Protein AF-A0A357B4N9-F1 (afdb_monomer)

Sequence (218 aa):
MVARIACVQRGEKWKKPEPKELLDNRSLVKWETSDPENPQGREILHIARELVRAANGGEPPTVLDPFAGGGAIPLEAGRIGCRAIANDYNPVAYLILRATCEFPQKYGRPGKVTLTPALSHREREYSRPLVKDQQEERDVSNVLVHDVEKWANWILERAREKIGHLYPPGKDSRPVIGYLWARTAPCSNPSCRAEIPLLRSLLVCNKKDKEGGSCHGY

Solvent-accessible surface area (backbone atoms only — not comparable to full-atom values): 13541 Å² total; per-residue (Å²): 140,84,86,70,73,86,70,81,56,94,85,64,82,90,70,87,77,56,79,90,64,48,82,60,68,73,61,70,74,37,72,61,33,72,35,89,87,32,68,66,18,50,49,55,43,49,53,47,27,53,53,46,11,64,76,49,84,68,42,57,54,76,46,79,34,75,73,36,42,65,22,62,65,48,44,52,35,42,66,41,56,27,49,53,47,72,40,40,86,51,69,67,33,35,52,40,22,40,56,62,59,45,42,51,79,75,39,55,40,61,41,77,43,73,52,69,76,87,66,51,74,78,48,64,82,69,55,67,86,75,71,82,87,72,62,51,72,43,83,39,80,32,42,44,60,53,51,51,51,55,51,50,49,55,50,48,55,52,47,42,75,76,51,33,85,82,58,61,55,40,100,83,70,42,81,66,91,76,84,88,90,63,60,67,43,68,39,89,49,88,87,68,60,45,77,40,66,69,58,100,61,78,65,77,42,89,49,97,91,45,91,45,62,76,77,75,85,131

Radius of gyration: 27.14 Å; Cα contacts (8 Å, |Δi|>4): 223; chains: 1; bounding box: 62×66×63 Å

pLDDT: mean 79.44, std 18.84, range [27.11, 97.62]

Nearest PDB structures (foldseek):
  2nxj-assembly1_A  TM=6.010E-01  e=3.174E-01  Thermus thermophilus HB8
  2avn-assembly1_A  TM=5.931E-01  e=5.622E-01  Thermotoga maritima MSB8
  3cjt-assembly8_O  TM=6.232E-01  e=1.284E+00  unclassified

Mean predicted aligned error: 13.29 Å

Structure (mmCIF, N/CA/C/O backbone):
data_AF-A0A357B4N9-F1
#
_entry.id   AF-A0A357B4N9-F1
#
loop_
_atom_site.group_PDB
_atom_site.id
_atom_site.type_symbol
_atom_site.label_atom_id
_atom_site.label_alt_id
_atom_site.label_comp_id
_atom_site.label_asym_id
_atom_site.label_entity_id
_atom_site.label_seq_id
_atom_site.pdbx_PDB_ins_code
_atom_site.Cartn_x
_atom_site.Cartn_y
_atom_site.Cartn_z
_atom_site.occupancy
_atom_site.B_iso_or_equiv
_atom_site.auth_seq_id
_atom_site.auth_comp_id
_atom_site.auth_asym_id
_atom_site.auth_atom_id
_atom_site.pdbx_PDB_model_num
ATOM 1 N N . MET A 1 1 ? 0.503 15.903 30.136 1.00 37.12 1 MET A N 1
ATOM 2 C CA . MET A 1 1 ? -0.812 15.924 30.809 1.00 37.12 1 MET A CA 1
ATOM 3 C C . MET A 1 1 ? -1.632 17.069 30.231 1.00 37.12 1 MET A C 1
ATOM 5 O O . MET A 1 1 ? -1.395 18.179 30.660 1.00 37.12 1 MET A O 1
ATOM 9 N N . VAL A 1 2 ? -2.504 16.817 29.245 1.00 27.11 2 VAL A N 1
ATOM 10 C CA . VAL A 1 2 ? -3.868 17.387 29.124 1.00 27.11 2 VAL A CA 1
ATOM 11 C C . VAL A 1 2 ? -4.616 16.499 28.117 1.00 27.11 2 VAL A C 1
ATOM 13 O O . VAL A 1 2 ? -4.707 16.809 26.937 1.00 27.11 2 VAL A O 1
ATOM 16 N N . ALA A 1 3 ? -5.117 15.358 28.585 1.00 30.23 3 ALA A N 1
ATOM 17 C CA . ALA A 1 3 ? -6.300 14.751 27.993 1.00 30.23 3 ALA A CA 1
ATOM 18 C C . ALA A 1 3 ? -7.458 15.210 28.881 1.00 30.23 3 ALA A C 1
ATOM 20 O O . ALA A 1 3 ? -7.683 14.650 29.952 1.00 30.23 3 ALA A O 1
ATOM 21 N N . ARG A 1 4 ? -8.122 16.309 28.513 1.00 31.02 4 ARG A N 1
ATOM 22 C CA . ARG A 1 4 ? -9.420 16.643 29.107 1.00 31.02 4 ARG A CA 1
ATOM 23 C C . ARG A 1 4 ? -10.483 16.108 28.170 1.00 31.02 4 ARG A C 1
ATOM 25 O O . ARG A 1 4 ? -10.872 16.735 27.198 1.00 31.02 4 ARG A O 1
ATOM 32 N N . ILE A 1 5 ? -10.847 14.875 28.485 1.00 39.31 5 ILE A N 1
ATOM 33 C CA . ILE A 1 5 ? -11.961 14.119 27.942 1.00 39.31 5 ILE A CA 1
ATOM 34 C C . ILE A 1 5 ? -13.228 14.945 28.188 1.00 39.31 5 ILE A C 1
ATOM 36 O O . ILE A 1 5 ? -13.573 15.211 29.341 1.00 39.31 5 ILE A O 1
ATOM 40 N N . ALA A 1 6 ? -13.933 15.332 27.123 1.00 38.19 6 ALA A N 1
ATOM 41 C CA . ALA A 1 6 ? -15.346 15.678 27.220 1.00 38.19 6 ALA A CA 1
ATOM 42 C C . ALA A 1 6 ? -16.100 14.373 27.508 1.00 38.19 6 ALA A C 1
ATOM 44 O O . ALA A 1 6 ? -16.568 13.673 26.614 1.00 38.19 6 ALA A O 1
ATOM 45 N N . CYS A 1 7 ? -16.093 13.986 28.780 1.00 35.69 7 CYS A N 1
ATOM 46 C CA . CYS A 1 7 ? -16.809 12.828 29.273 1.00 35.69 7 CYS A CA 1
ATOM 47 C C . CYS A 1 7 ? -18.293 13.165 29.137 1.00 35.69 7 CYS A C 1
ATOM 49 O O . CYS A 1 7 ? -18.780 14.058 29.831 1.00 35.69 7 CYS A O 1
ATOM 51 N N . VAL A 1 8 ? -19.005 12.503 28.222 1.00 41.28 8 VAL A N 1
ATOM 52 C CA . VAL A 1 8 ? -20.470 12.550 28.205 1.00 41.28 8 VAL A CA 1
ATOM 53 C C . VAL A 1 8 ? -20.925 11.830 29.471 1.00 41.28 8 VAL A C 1
ATOM 55 O O . VAL A 1 8 ? -21.023 10.604 29.517 1.00 41.28 8 VAL A O 1
ATOM 58 N N . GLN A 1 9 ? -21.128 12.598 30.540 1.00 38.34 9 GLN A N 1
ATOM 59 C CA . GLN A 1 9 ? -21.752 12.105 31.756 1.00 38.34 9 GLN A CA 1
ATOM 60 C C . GLN A 1 9 ? -23.144 11.581 31.383 1.00 38.34 9 GLN A C 1
ATOM 62 O O . GLN A 1 9 ? -23.921 12.269 30.715 1.00 38.34 9 GLN A O 1
ATOM 67 N N . ARG A 1 10 ? -23.441 10.330 31.763 1.00 34.62 10 ARG A N 1
ATOM 68 C CA . ARG A 1 10 ? -24.735 9.682 31.503 1.00 34.62 10 ARG A CA 1
ATOM 69 C C . ARG A 1 10 ? -25.864 10.586 32.013 1.00 34.62 10 ARG A C 1
ATOM 71 O O . ARG A 1 10 ? -26.052 10.694 33.219 1.00 34.62 10 ARG A O 1
ATOM 78 N N . GLY A 1 11 ? -26.604 11.207 31.094 1.00 44.94 11 GLY A N 1
ATOM 79 C CA . GLY A 1 11 ? -27.783 12.028 31.394 1.00 44.94 11 GLY A CA 1
ATOM 80 C C . GLY A 1 11 ? -27.742 13.472 30.885 1.00 44.94 11 GLY A C 1
ATOM 81 O O . GLY A 1 11 ? -28.794 14.107 30.845 1.00 44.94 11 GLY A O 1
ATOM 82 N N . GLU A 1 12 ? -26.593 13.997 30.447 1.00 44.28 12 GLU A N 1
ATOM 83 C CA . GLU A 1 12 ? -26.530 15.361 29.901 1.00 44.28 12 GLU A CA 1
ATOM 84 C C . GLU A 1 12 ? -26.802 15.408 28.387 1.00 44.28 12 GLU A C 1
ATOM 86 O O . GLU A 1 12 ? -26.326 14.572 27.616 1.00 44.28 12 GLU A O 1
ATOM 91 N N . LYS A 1 13 ? -27.573 16.413 27.936 1.00 44.06 13 LYS A N 1
ATOM 92 C CA . LYS A 1 13 ? -27.791 16.681 26.504 1.00 44.06 13 LYS A CA 1
ATOM 93 C C . LYS A 1 13 ? -26.450 17.011 25.840 1.00 44.06 13 LYS A C 1
ATOM 95 O O . LYS A 1 13 ? -25.769 17.936 26.275 1.00 44.06 13 LYS A O 1
ATOM 100 N N . TRP A 1 14 ? -26.114 16.292 24.767 1.00 43.34 14 TRP A N 1
ATOM 101 C CA . TRP A 1 14 ? -24.890 16.493 23.988 1.00 43.34 14 TRP A CA 1
ATOM 102 C C . TRP A 1 14 ? -24.716 17.964 23.579 1.00 43.34 14 TRP A C 1
ATOM 104 O O . TRP A 1 14 ? -25.550 18.529 22.866 1.00 43.34 14 TRP A O 1
ATOM 114 N N . LYS A 1 15 ? -23.622 18.580 24.039 1.00 49.72 15 LYS A N 1
ATOM 115 C CA . LYS A 1 15 ? -23.139 19.886 23.579 1.00 49.72 15 LYS A CA 1
ATOM 116 C C . LYS A 1 15 ? -21.905 19.653 22.717 1.00 49.72 15 LYS A C 1
ATOM 118 O O . LYS A 1 15 ? -21.015 18.902 23.106 1.00 49.72 15 LYS A O 1
ATOM 123 N N . LYS A 1 16 ? -21.852 20.298 21.551 1.00 44.09 16 LYS A N 1
ATOM 124 C CA . LYS A 1 16 ? -20.688 20.242 20.662 1.00 44.09 16 LYS A CA 1
ATOM 125 C C . LYS A 1 16 ? -19.462 20.808 21.411 1.00 44.09 16 LYS A C 1
ATOM 127 O O . LYS A 1 16 ? -19.551 21.951 21.852 1.00 44.09 16 LYS A O 1
ATOM 132 N N . PRO A 1 17 ? -18.368 20.042 21.584 1.00 54.53 17 PRO A N 1
ATOM 133 C CA . PRO A 1 17 ? -17.186 20.502 22.316 1.00 54.53 17 PRO A CA 1
ATOM 134 C C . PRO A 1 17 ? -16.477 21.655 21.592 1.00 54.53 17 PRO A C 1
ATOM 136 O O . PRO A 1 17 ? -16.559 21.776 20.364 1.00 54.53 17 PRO A O 1
ATOM 139 N N . GLU A 1 18 ? -15.778 22.501 22.354 1.00 50.22 18 GLU A N 1
ATOM 140 C CA . GLU A 1 18 ? -15.057 23.656 21.812 1.00 50.22 18 GLU A CA 1
ATOM 141 C C . GLU A 1 18 ? -13.852 23.205 20.960 1.00 50.22 18 GLU A C 1
ATOM 143 O O . GLU A 1 18 ? -13.220 22.200 21.285 1.00 50.22 18 GLU A O 1
ATOM 148 N N . PRO A 1 19 ? -13.437 23.941 19.905 1.00 51.41 19 PRO A N 1
ATOM 149 C CA . PRO A 1 19 ? -12.350 23.512 19.012 1.00 51.41 19 PRO A CA 1
ATOM 150 C C . PRO A 1 19 ? -11.010 23.192 19.693 1.00 51.41 19 PRO A C 1
ATOM 152 O O . PRO A 1 19 ? -10.252 22.366 19.201 1.00 51.41 19 PRO A O 1
ATOM 155 N N . LYS A 1 20 ? -10.721 23.822 20.836 1.00 54.72 20 LYS A N 1
ATOM 156 C CA . LYS A 1 20 ? -9.529 23.563 21.670 1.00 54.72 20 LYS A CA 1
ATOM 157 C C . LYS A 1 20 ? -9.582 22.235 22.445 1.00 54.72 20 LYS A C 1
ATOM 159 O O . LYS A 1 20 ? -8.568 21.799 22.977 1.00 54.72 20 LYS A O 1
ATOM 164 N N . GLU A 1 21 ? -10.770 21.649 22.559 1.00 54.97 21 GLU A N 1
ATOM 165 C CA . GLU A 1 21 ? -11.061 20.376 23.231 1.00 54.97 21 GLU A CA 1
ATOM 166 C C . GLU A 1 21 ? -11.176 19.227 22.217 1.00 54.97 21 GLU A C 1
ATOM 168 O O . GLU A 1 21 ? -11.308 18.064 22.597 1.00 54.97 21 GLU A O 1
ATOM 173 N N . LEU A 1 22 ? -11.110 19.549 20.921 1.00 59.22 22 LEU A N 1
ATOM 174 C CA . LEU A 1 22 ? -11.020 18.576 19.844 1.00 59.22 22 LEU A CA 1
ATOM 175 C C . LEU A 1 22 ? -9.577 18.089 19.701 1.00 59.22 22 LEU A C 1
ATOM 177 O O . LEU A 1 22 ? -8.616 18.845 19.848 1.00 59.22 22 LEU A O 1
ATOM 181 N N . LEU A 1 23 ? -9.435 16.807 19.377 1.00 69.38 23 LEU A N 1
ATOM 182 C CA . LEU A 1 23 ? -8.157 16.221 19.001 1.00 69.38 23 LEU A CA 1
ATOM 183 C C . LEU A 1 23 ? -7.578 16.992 17.801 1.00 69.38 23 LEU A C 1
ATOM 185 O O . LEU A 1 23 ? -8.239 17.119 16.772 1.00 69.38 23 LEU A O 1
ATOM 189 N N . ASP A 1 24 ? -6.348 17.498 17.918 1.00 73.88 24 ASP A N 1
ATOM 190 C CA . ASP A 1 24 ? -5.674 18.148 16.790 1.00 73.88 24 ASP A CA 1
ATOM 191 C C . ASP A 1 24 ? -5.453 17.121 15.670 1.00 73.88 24 ASP A C 1
ATOM 193 O O . ASP A 1 24 ? -4.713 16.150 15.850 1.00 73.88 24 ASP A O 1
ATOM 197 N N . ASN A 1 25 ? -6.050 17.364 14.498 1.00 69.38 25 ASN A N 1
ATOM 198 C CA . ASN A 1 25 ? -5.908 16.532 13.299 1.00 69.38 25 ASN A CA 1
ATOM 199 C C . ASN A 1 25 ? -4.439 16.285 12.919 1.00 69.38 25 ASN A C 1
ATOM 201 O O . ASN A 1 25 ? -4.109 15.233 12.369 1.00 69.38 25 ASN A O 1
ATOM 205 N N . ARG A 1 26 ? -3.527 17.210 13.255 1.00 76.19 26 ARG A N 1
ATOM 206 C CA . ARG A 1 26 ? -2.080 17.033 13.037 1.00 76.19 26 ARG A CA 1
ATOM 207 C C . ARG A 1 26 ? -1.501 15.865 13.829 1.00 76.19 26 ARG A C 1
ATOM 209 O O . ARG A 1 26 ? -0.466 15.330 13.451 1.00 76.19 26 ARG A O 1
ATOM 216 N N . SER A 1 27 ? -2.152 15.464 14.915 1.00 82.06 27 SER A N 1
ATOM 217 C CA . SER A 1 27 ? -1.755 14.308 15.717 1.00 82.06 27 SER A CA 1
ATOM 218 C C . SER A 1 27 ? -2.134 12.989 15.045 1.00 82.06 27 SER A C 1
ATOM 220 O O . SER A 1 27 ? -1.453 11.996 15.263 1.00 82.06 27 SER A O 1
ATOM 222 N N . LEU A 1 28 ? -3.166 12.966 14.192 1.00 84.25 28 LEU A N 1
ATOM 223 C CA . LEU A 1 28 ? -3.596 11.761 13.467 1.00 84.25 28 LEU A CA 1
ATOM 224 C C . LEU A 1 28 ? -2.732 11.459 12.237 1.00 84.25 28 LEU A C 1
ATOM 226 O O . LEU A 1 28 ? -2.587 10.304 11.854 1.00 84.25 28 LEU A O 1
ATOM 230 N N . VAL A 1 29 ? -2.152 12.486 11.615 1.00 84.38 29 VAL A N 1
ATOM 231 C CA . VAL A 1 29 ? -1.370 12.343 10.369 1.00 84.38 29 VAL A CA 1
ATOM 232 C C . VAL A 1 29 ? 0.108 12.018 10.596 1.00 84.38 29 VAL A C 1
ATOM 234 O O . VAL A 1 29 ? 0.846 11.805 9.638 1.00 84.38 29 VAL A O 1
ATOM 237 N N . LYS A 1 30 ? 0.561 12.008 11.852 1.00 85.00 30 LYS A N 1
ATOM 238 C CA . LYS A 1 30 ? 1.937 11.656 12.204 1.00 85.00 30 LYS A CA 1
ATOM 239 C C . LYS A 1 30 ? 2.186 10.174 11.956 1.00 85.00 30 LYS A C 1
ATOM 241 O O . LYS A 1 30 ? 1.366 9.336 12.331 1.00 85.00 30 LYS A O 1
ATOM 246 N N . TRP A 1 31 ? 3.331 9.858 11.357 1.00 81.75 31 TRP A N 1
ATOM 247 C CA . TRP A 1 31 ? 3.730 8.474 11.095 1.00 81.75 31 TRP A CA 1
ATOM 248 C C . TRP A 1 31 ? 3.769 7.657 12.390 1.00 81.75 31 TRP A C 1
ATOM 250 O O . TRP A 1 31 ? 3.248 6.548 12.456 1.00 81.75 31 TRP A O 1
ATOM 260 N N . GLU A 1 32 ? 4.288 8.269 13.451 1.00 85.06 32 GLU A N 1
ATOM 261 C CA . GLU A 1 32 ? 4.424 7.690 14.783 1.00 85.06 32 GLU A CA 1
ATOM 262 C C . GLU A 1 32 ? 3.072 7.322 15.407 1.00 85.06 32 GLU A C 1
ATOM 264 O O . GLU A 1 32 ? 3.020 6.471 16.289 1.00 85.06 32 GLU A O 1
ATOM 269 N N . THR A 1 33 ? 1.972 7.937 14.964 1.00 85.94 33 THR A N 1
ATOM 270 C CA . THR A 1 33 ? 0.622 7.593 15.430 1.00 85.94 33 THR A CA 1
ATOM 271 C C . THR A 1 33 ? 0.147 6.251 14.873 1.00 85.94 33 THR A C 1
ATOM 273 O O . THR A 1 33 ? -0.697 5.601 15.484 1.00 85.94 33 THR A O 1
ATOM 276 N N . SER A 1 34 ? 0.696 5.818 13.734 1.00 83.62 34 SER A N 1
ATOM 277 C CA . SER A 1 34 ? 0.376 4.525 13.118 1.00 83.62 34 SER A CA 1
ATOM 278 C C . SER A 1 34 ? 1.265 3.382 13.617 1.00 83.62 34 SER A C 1
ATOM 280 O O . SER A 1 34 ? 1.001 2.234 13.271 1.00 83.62 34 SER A O 1
ATOM 282 N N . ASP A 1 35 ? 2.291 3.674 14.423 1.00 86.44 35 ASP A N 1
ATOM 283 C CA . ASP A 1 35 ? 3.176 2.668 15.011 1.00 86.44 35 ASP A CA 1
ATOM 284 C C . ASP A 1 35 ? 2.469 1.933 16.172 1.00 86.44 35 ASP A C 1
ATOM 286 O O . ASP A 1 35 ? 2.142 2.566 17.184 1.00 86.44 35 ASP A O 1
ATOM 290 N N . PRO A 1 36 ? 2.228 0.609 16.068 1.00 83.44 36 PRO A N 1
ATOM 291 C CA . PRO A 1 36 ? 1.603 -0.174 17.137 1.00 83.44 36 PRO A CA 1
ATOM 292 C C . PRO A 1 36 ? 2.396 -0.180 18.450 1.00 83.44 36 PRO A C 1
ATOM 294 O O . PRO A 1 36 ? 1.800 -0.339 19.523 1.00 83.44 36 PRO A O 1
ATOM 297 N N . GLU A 1 37 ? 3.714 0.014 18.374 1.00 88.38 37 GLU A N 1
ATOM 298 C CA . GLU A 1 37 ? 4.609 0.026 19.530 1.00 88.38 37 GLU A CA 1
ATOM 299 C C . GLU A 1 37 ? 4.631 1.387 20.232 1.00 88.38 37 GLU A C 1
ATOM 301 O O . GLU A 1 37 ? 5.079 1.483 21.374 1.00 88.38 37 GLU A O 1
ATOM 306 N N . ASN A 1 38 ? 4.090 2.441 19.607 1.00 87.75 38 ASN A N 1
ATOM 307 C CA . ASN A 1 38 ? 4.024 3.772 20.197 1.00 87.75 38 ASN A CA 1
ATOM 308 C C . ASN A 1 38 ? 2.793 3.926 21.115 1.00 87.75 38 ASN A C 1
ATOM 310 O O . ASN A 1 38 ? 1.662 4.068 20.630 1.00 87.75 38 ASN A O 1
ATOM 314 N N . PRO A 1 39 ? 2.965 4.012 22.451 1.00 85.56 39 PRO A N 1
ATOM 315 C CA . PRO A 1 39 ? 1.839 4.120 23.376 1.00 85.56 39 PRO A CA 1
ATOM 316 C C . PRO A 1 39 ? 1.032 5.409 23.184 1.00 85.56 39 PRO A C 1
ATOM 318 O O . PRO A 1 39 ? -0.191 5.388 23.305 1.00 85.56 39 PRO A O 1
ATOM 321 N N . GLN A 1 40 ? 1.698 6.518 22.848 1.00 83.94 40 GLN A N 1
ATOM 322 C CA . GLN A 1 40 ? 1.034 7.799 22.617 1.00 83.94 40 GLN A CA 1
ATOM 323 C C . GLN A 1 40 ? 0.186 7.763 21.341 1.00 83.94 40 GLN A C 1
ATOM 325 O O . GLN A 1 40 ? -0.929 8.281 21.334 1.00 83.94 40 GLN A O 1
ATOM 330 N N . GLY A 1 41 ? 0.695 7.132 20.279 1.00 87.00 41 GLY A N 1
ATOM 331 C CA . GLY A 1 41 ? -0.039 6.937 19.028 1.00 87.00 41 GLY A CA 1
ATOM 332 C C . GLY A 1 41 ? -1.327 6.141 19.234 1.00 87.00 41 GLY A C 1
ATOM 333 O O . GLY A 1 41 ? -2.404 6.559 18.801 1.00 87.00 41 GLY A O 1
ATOM 334 N N . ARG A 1 42 ? -1.241 5.043 19.996 1.00 88.44 42 ARG A N 1
ATOM 335 C CA . ARG A 1 42 ? -2.410 4.230 20.363 1.00 88.44 42 ARG A CA 1
ATOM 336 C C . ARG A 1 42 ? -3.460 5.023 21.131 1.00 88.44 42 ARG A C 1
ATOM 338 O O . ARG A 1 42 ? -4.642 4.900 20.820 1.00 88.44 42 ARG A O 1
ATOM 345 N N . GLU A 1 43 ? -3.039 5.854 22.081 1.00 88.31 43 GLU A N 1
ATOM 346 C CA . GLU A 1 43 ? -3.959 6.688 22.859 1.00 88.31 43 GLU A CA 1
ATOM 347 C C . GLU A 1 43 ? -4.653 7.739 21.979 1.00 88.31 43 GLU A C 1
ATOM 349 O O . GLU A 1 43 ? -5.863 7.927 22.067 1.00 88.31 43 GLU A O 1
ATOM 354 N N . ILE A 1 44 ? -3.918 8.366 21.054 1.00 89.75 44 ILE A N 1
ATOM 355 C CA . ILE A 1 44 ? -4.487 9.304 20.072 1.00 89.75 44 ILE A CA 1
ATOM 356 C C . ILE A 1 44 ? -5.578 8.620 19.232 1.00 89.75 44 ILE A C 1
ATOM 358 O O . ILE A 1 44 ? -6.665 9.176 19.062 1.00 89.75 44 ILE A O 1
ATOM 362 N N . LEU A 1 45 ? -5.317 7.409 18.726 1.00 91.25 45 LEU A N 1
ATOM 363 C CA . LEU A 1 45 ? -6.298 6.645 17.948 1.00 91.25 45 LEU A CA 1
ATOM 364 C C . LEU A 1 45 ? -7.489 6.185 18.795 1.00 91.25 45 LEU A C 1
ATOM 366 O O . LEU A 1 45 ? -8.619 6.177 18.303 1.00 91.25 45 LEU A O 1
ATOM 370 N N . HIS A 1 46 ? -7.255 5.813 20.054 1.00 91.38 46 HIS A N 1
ATOM 371 C CA . HIS A 1 46 ? -8.318 5.469 20.993 1.00 91.38 46 HIS A CA 1
ATOM 372 C C . HIS A 1 46 ? -9.255 6.660 21.220 1.00 91.38 46 HIS A C 1
ATOM 374 O O . HIS A 1 46 ? -10.457 6.540 20.991 1.00 91.38 46 HIS A O 1
ATOM 380 N N . ILE A 1 47 ? -8.699 7.830 21.543 1.00 90.69 47 ILE A N 1
ATOM 381 C CA . ILE A 1 47 ? -9.462 9.071 21.719 1.00 90.69 47 ILE A CA 1
ATOM 382 C C . ILE A 1 47 ? -10.244 9.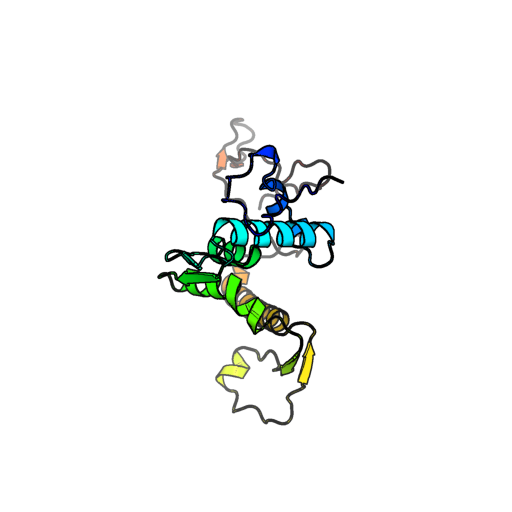414 20.446 1.00 90.69 47 ILE A C 1
ATOM 384 O O . ILE A 1 47 ? -11.423 9.750 20.525 1.00 90.69 47 ILE A O 1
ATOM 388 N N . ALA A 1 48 ? -9.629 9.294 19.265 1.00 91.94 48 ALA A N 1
ATOM 389 C CA . ALA A 1 48 ? -10.311 9.556 17.998 1.00 91.94 48 ALA A CA 1
ATOM 390 C C . ALA A 1 48 ? -11.541 8.656 17.797 1.00 91.94 48 ALA A C 1
ATOM 392 O O . ALA A 1 48 ? -12.605 9.149 17.425 1.00 91.94 48 ALA A O 1
ATOM 393 N N . ARG A 1 49 ? -11.419 7.356 18.094 1.00 93.62 49 ARG A N 1
ATOM 394 C CA . ARG A 1 49 ? -12.530 6.390 18.017 1.00 93.62 49 ARG A CA 1
ATOM 395 C C . ARG A 1 49 ? -13.664 6.750 18.972 1.00 93.62 49 ARG A C 1
ATOM 397 O O . ARG A 1 49 ? -14.828 6.713 18.576 1.00 93.62 49 ARG A O 1
ATOM 404 N N . GLU A 1 50 ? -13.335 7.136 20.202 1.00 91.75 50 GLU A N 1
ATOM 405 C CA . GLU A 1 50 ? -14.332 7.530 21.203 1.00 91.75 50 GLU A CA 1
ATOM 406 C C . GLU A 1 50 ? -15.039 8.837 20.829 1.00 91.75 50 GLU A C 1
ATOM 408 O O . GLU A 1 50 ? -16.261 8.928 20.937 1.00 91.75 50 GLU A O 1
ATOM 413 N N . LEU A 1 51 ? -14.311 9.823 20.294 1.00 90.50 51 LEU A N 1
ATOM 414 C CA . LEU A 1 51 ? -14.909 11.060 19.782 1.00 90.50 51 LEU A CA 1
ATOM 415 C C . LEU A 1 51 ? -15.851 10.792 18.602 1.00 90.50 51 LEU A C 1
ATOM 417 O O . LEU A 1 51 ? -16.949 11.349 18.556 1.00 90.50 51 LEU A O 1
ATOM 421 N N . VAL A 1 52 ? -15.453 9.918 17.671 1.00 90.81 52 VAL A N 1
ATOM 422 C CA . VAL A 1 52 ? -16.300 9.502 16.544 1.00 90.81 52 VAL A CA 1
ATOM 423 C C . VAL A 1 52 ? -17.576 8.828 17.047 1.00 90.81 52 VAL A C 1
ATOM 425 O O . VAL A 1 52 ? -18.661 9.204 16.610 1.00 90.81 52 VAL A O 1
ATOM 428 N N . ARG A 1 53 ? -17.484 7.889 17.994 1.00 90.50 53 ARG A N 1
ATOM 429 C CA . ARG A 1 53 ? -18.661 7.238 18.598 1.00 90.50 53 ARG A CA 1
ATOM 430 C C . ARG A 1 53 ? -19.571 8.239 19.302 1.00 90.50 53 ARG A C 1
ATOM 432 O O . ARG A 1 53 ? -20.772 8.263 19.044 1.00 90.50 53 ARG A O 1
ATOM 439 N N . ALA A 1 54 ? -19.007 9.104 20.146 1.00 89.31 54 ALA A N 1
ATOM 440 C CA . ALA A 1 54 ? -19.764 10.106 20.895 1.00 89.31 54 ALA A CA 1
ATOM 441 C C . ALA A 1 54 ? -20.520 11.075 19.971 1.00 89.31 54 ALA A C 1
ATOM 443 O O . ALA A 1 54 ? -21.656 11.447 20.263 1.00 89.31 54 ALA A O 1
ATOM 444 N N . ALA A 1 55 ? -19.924 11.448 18.836 1.00 89.00 55 ALA A N 1
ATOM 445 C CA . ALA A 1 55 ? -20.558 12.307 17.838 1.00 89.00 55 ALA A CA 1
ATOM 446 C C . ALA A 1 55 ? -21.670 11.610 17.026 1.00 89.00 55 ALA A C 1
ATOM 448 O O . ALA A 1 55 ? -22.480 12.298 16.410 1.00 89.00 55 ALA A O 1
ATOM 449 N N . ASN A 1 56 ? -21.727 10.274 17.025 1.00 89.31 56 ASN A N 1
ATOM 450 C CA . ASN A 1 56 ? -22.634 9.471 16.195 1.00 89.31 56 ASN A CA 1
ATOM 451 C C . ASN A 1 56 ? -23.598 8.603 17.030 1.00 89.31 56 ASN A C 1
ATOM 453 O O . ASN A 1 56 ? -23.988 7.511 16.625 1.00 89.31 56 ASN A O 1
ATOM 457 N N . GLY A 1 57 ? -24.003 9.084 18.211 1.00 88.06 57 GLY A N 1
ATOM 458 C CA . GLY A 1 57 ? -25.00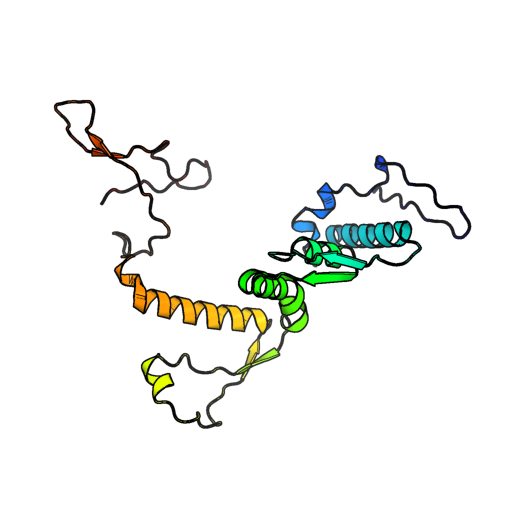7 8.398 19.037 1.00 88.06 57 GLY A CA 1
ATOM 459 C C . GLY A 1 57 ? -24.498 7.131 19.731 1.00 88.06 57 GLY A C 1
ATOM 460 O O . GLY A 1 57 ? -25.295 6.260 20.065 1.00 88.06 57 GLY A O 1
ATOM 461 N N . GLY A 1 58 ? -23.185 7.031 19.953 1.00 88.81 58 GLY A N 1
ATOM 462 C CA . GLY A 1 58 ? -22.529 5.909 20.629 1.00 88.81 58 GLY A CA 1
ATOM 463 C C . GLY A 1 58 ? -21.970 4.844 19.685 1.00 88.81 58 GLY A C 1
ATOM 464 O O . GLY A 1 58 ? -21.136 4.049 20.109 1.00 88.81 58 GLY A O 1
ATOM 465 N N . GLU A 1 59 ? -22.344 4.867 18.406 1.00 91.62 59 GLU A N 1
ATOM 466 C CA . GLU A 1 59 ? -21.912 3.886 17.409 1.00 91.62 59 GLU A CA 1
ATOM 467 C C . GLU A 1 59 ? -21.018 4.534 16.343 1.00 91.62 59 GLU A C 1
ATOM 469 O O . GLU A 1 59 ? -21.239 5.684 15.959 1.00 91.62 59 GLU A O 1
ATOM 474 N N . PRO A 1 60 ? -19.992 3.834 15.830 1.00 93.44 60 PRO A N 1
ATOM 475 C CA . PRO A 1 60 ? -19.195 4.357 14.733 1.00 93.44 60 PRO A CA 1
ATOM 476 C C . PRO A 1 60 ? -20.015 4.385 13.426 1.00 93.44 60 PRO A C 1
ATOM 478 O O . PRO A 1 60 ? -20.698 3.410 13.096 1.00 93.44 60 PRO A O 1
ATOM 481 N N . PRO A 1 61 ? -19.932 5.464 12.629 1.00 95.75 61 PRO A N 1
ATOM 482 C CA . PRO A 1 61 ? -20.694 5.577 11.396 1.00 95.75 61 PRO A CA 1
ATOM 483 C C . PRO A 1 61 ? -20.171 4.618 10.319 1.00 95.75 61 PRO A C 1
ATOM 485 O O . PRO A 1 61 ? -19.039 4.122 10.357 1.00 95.75 61 PRO A O 1
ATOM 488 N N . THR A 1 62 ? -21.012 4.385 9.311 1.00 97.31 62 THR A N 1
ATOM 489 C CA . THR A 1 62 ? -20.604 3.696 8.083 1.00 97.31 62 THR A CA 1
ATOM 490 C C . THR A 1 62 ? -20.193 4.725 7.035 1.00 97.31 62 THR A C 1
ATOM 492 O O . THR A 1 62 ? -20.964 5.630 6.730 1.00 97.31 62 THR A O 1
ATOM 495 N N . VAL A 1 63 ? -18.991 4.584 6.483 1.00 97.00 63 VAL A N 1
ATOM 496 C CA . VAL A 1 63 ? -18.431 5.451 5.440 1.00 97.00 63 VAL A CA 1
ATOM 497 C C . VAL A 1 63 ? -18.509 4.714 4.111 1.00 97.00 63 VAL A C 1
ATOM 499 O O . VAL A 1 63 ? -17.971 3.616 3.994 1.00 97.00 63 VAL A O 1
ATOM 502 N N . LEU A 1 64 ? -19.174 5.306 3.121 1.00 97.62 64 LEU A N 1
ATOM 503 C CA . LEU A 1 64 ? -19.214 4.799 1.752 1.00 97.62 64 LEU A CA 1
ATOM 504 C C . LEU A 1 64 ? -18.288 5.636 0.868 1.00 97.62 64 LEU A C 1
ATOM 506 O O . LEU A 1 64 ? -18.464 6.849 0.783 1.00 97.62 64 LEU A O 1
ATOM 510 N N . ASP A 1 65 ? -17.359 4.979 0.181 1.00 97.62 65 ASP A N 1
ATOM 511 C CA . ASP A 1 65 ? -16.502 5.587 -0.834 1.00 97.62 65 ASP A CA 1
ATOM 512 C C . ASP A 1 65 ? -16.639 4.842 -2.180 1.00 97.62 65 ASP A C 1
ATOM 514 O O . ASP A 1 65 ? -16.032 3.785 -2.374 1.00 97.62 65 ASP A O 1
ATOM 518 N N . PRO A 1 66 ? -17.471 5.338 -3.113 1.00 96.31 66 PRO A N 1
ATOM 519 C CA . PRO A 1 66 ? -17.724 4.665 -4.386 1.00 96.31 66 PRO A CA 1
ATOM 520 C C . PRO A 1 66 ? -16.622 4.877 -5.442 1.00 96.31 66 PRO A C 1
ATOM 522 O O . PRO A 1 66 ? -16.709 4.272 -6.512 1.00 96.31 66 PRO A O 1
ATOM 525 N N . PHE A 1 67 ? -15.618 5.720 -5.160 1.00 96.00 67 PHE A N 1
ATOM 526 C CA . PHE A 1 67 ? -14.511 6.064 -6.062 1.00 96.00 67 PHE A CA 1
ATOM 527 C C . PHE A 1 67 ? -13.177 6.016 -5.309 1.00 96.00 67 PHE A C 1
ATOM 529 O O . PHE A 1 67 ? -12.393 6.968 -5.317 1.00 96.00 67 PHE A O 1
ATOM 536 N N . ALA A 1 68 ? -12.949 4.907 -4.608 1.00 97.12 68 ALA A N 1
ATOM 537 C CA . ALA A 1 68 ? -11.937 4.852 -3.565 1.00 97.12 68 ALA A CA 1
ATOM 538 C C . ALA A 1 68 ? -10.493 4.875 -4.075 1.00 97.12 68 ALA A C 1
ATOM 540 O O . ALA A 1 68 ? -9.570 5.111 -3.286 1.00 97.12 68 ALA A O 1
ATOM 541 N N . GLY A 1 69 ? -10.266 4.641 -5.372 1.00 96.75 69 GLY A N 1
ATOM 542 C CA . GLY A 1 69 ? -8.943 4.682 -5.973 1.00 96.75 69 GLY A CA 1
ATOM 543 C C . GLY A 1 69 ? -7.976 3.756 -5.237 1.00 96.75 69 GLY A C 1
ATOM 544 O O . GLY A 1 69 ? -8.159 2.545 -5.188 1.00 96.75 69 GLY A O 1
ATOM 545 N N . GLY A 1 70 ? -6.947 4.341 -4.619 1.00 96.00 70 GLY A N 1
ATOM 546 C CA . GLY A 1 70 ? -5.956 3.606 -3.826 1.00 96.00 70 GLY A CA 1
ATOM 547 C C . GLY A 1 70 ? -6.406 3.174 -2.421 1.00 96.00 70 GLY A C 1
ATOM 548 O O . GLY A 1 70 ? -5.676 2.432 -1.766 1.00 96.00 70 GLY A O 1
ATOM 549 N N . GLY A 1 71 ? -7.570 3.622 -1.941 1.00 96.88 71 GLY A N 1
ATOM 550 C CA . GLY A 1 71 ? -8.135 3.213 -0.651 1.00 96.88 71 GLY A CA 1
ATOM 551 C C . GLY A 1 71 ? -7.775 4.090 0.550 1.00 96.88 71 GLY A C 1
ATOM 552 O O . GLY A 1 71 ? -7.911 3.643 1.684 1.00 96.88 71 GLY A O 1
ATOM 553 N N . ALA A 1 72 ? -7.344 5.337 0.340 1.00 95.56 72 ALA A N 1
ATOM 554 C CA . ALA A 1 72 ? -6.969 6.231 1.441 1.00 95.56 72 ALA A CA 1
ATOM 555 C C . ALA A 1 72 ? -8.137 6.504 2.410 1.00 95.56 72 ALA A C 1
ATOM 557 O O . ALA A 1 72 ? -7.989 6.327 3.615 1.00 95.56 72 ALA A O 1
ATOM 558 N N . ILE A 1 73 ? -9.318 6.871 1.899 1.00 96.19 73 ILE A N 1
ATOM 559 C CA . ILE A 1 73 ? -10.507 7.131 2.728 1.00 96.19 73 ILE A CA 1
ATOM 560 C C . ILE A 1 73 ? -10.945 5.883 3.515 1.00 96.19 73 ILE A C 1
ATOM 562 O O . ILE A 1 73 ? -11.075 5.993 4.735 1.00 96.19 73 ILE A O 1
ATOM 566 N N . PRO A 1 74 ? -11.161 4.699 2.901 1.00 97.00 74 PRO A N 1
ATOM 567 C CA . PRO A 1 74 ? -11.578 3.519 3.659 1.00 97.00 74 PRO A CA 1
ATOM 568 C C . PRO A 1 74 ? -10.523 3.036 4.664 1.00 97.00 74 PRO A C 1
ATOM 570 O O . PRO A 1 74 ? -10.895 2.583 5.749 1.00 97.00 74 PRO A O 1
ATOM 573 N N . LEU A 1 75 ? -9.228 3.170 4.353 1.00 95.25 75 LEU A N 1
ATOM 574 C CA . LEU A 1 75 ? -8.145 2.859 5.290 1.00 95.25 75 LEU A CA 1
ATOM 575 C C . LEU A 1 75 ? -8.208 3.758 6.534 1.00 95.25 75 LEU A C 1
ATOM 577 O O . LEU A 1 75 ? -8.188 3.267 7.663 1.00 95.25 75 LEU A O 1
ATOM 581 N N . GLU A 1 76 ? -8.325 5.068 6.327 1.00 94.00 76 GLU A N 1
ATOM 582 C CA . GLU A 1 76 ? -8.387 6.064 7.399 1.00 94.00 76 GLU A CA 1
ATOM 583 C C . GLU A 1 76 ? -9.669 5.947 8.228 1.00 94.00 76 GLU A C 1
ATOM 585 O O . GLU A 1 76 ? -9.617 5.974 9.460 1.00 94.00 76 GLU A O 1
ATOM 590 N N . ALA A 1 77 ? -10.810 5.722 7.569 1.00 95.25 77 ALA A N 1
ATOM 591 C CA . ALA A 1 77 ? -12.085 5.449 8.222 1.00 95.25 77 ALA A CA 1
ATOM 592 C C . ALA A 1 77 ? -11.982 4.226 9.147 1.00 95.25 77 ALA A C 1
ATOM 594 O O . ALA A 1 77 ? -12.377 4.301 10.312 1.00 95.25 77 ALA A O 1
ATOM 595 N N . GLY A 1 78 ? -11.378 3.131 8.673 1.00 93.75 78 GLY A N 1
ATOM 596 C CA . GLY A 1 78 ? -11.108 1.958 9.505 1.00 93.75 78 GLY A CA 1
ATOM 597 C C . GLY A 1 78 ? -10.173 2.265 10.680 1.00 93.75 78 GLY A C 1
ATOM 598 O O . GLY A 1 78 ? -10.414 1.813 11.802 1.00 93.75 78 GLY A O 1
ATOM 599 N N . ARG A 1 79 ? -9.140 3.094 10.468 1.00 91.75 79 ARG A N 1
ATOM 600 C CA . ARG A 1 79 ? -8.169 3.469 11.512 1.00 91.75 79 ARG A CA 1
ATOM 601 C C . ARG A 1 79 ? -8.839 4.159 12.705 1.00 91.75 79 ARG A C 1
ATOM 603 O O . ARG A 1 79 ? -8.522 3.826 13.854 1.00 91.75 79 ARG A O 1
ATOM 610 N N . ILE A 1 80 ? -9.810 5.037 12.442 1.00 92.56 80 ILE A N 1
ATOM 611 C CA . ILE A 1 80 ? -10.613 5.744 13.459 1.00 92.56 80 ILE A CA 1
ATOM 612 C C . ILE A 1 80 ? -11.883 4.988 13.890 1.00 92.56 80 ILE A C 1
ATOM 614 O O . ILE A 1 80 ? -12.709 5.537 14.614 1.00 92.56 80 ILE A O 1
ATOM 618 N N . GLY A 1 81 ? -12.024 3.715 13.508 1.00 93.50 81 GLY A N 1
ATOM 619 C CA . GLY A 1 81 ? -13.077 2.818 13.996 1.00 93.50 81 GLY A CA 1
ATOM 620 C C . GLY A 1 81 ? -14.398 2.864 13.229 1.00 93.50 81 GLY A C 1
ATOM 621 O O . GLY A 1 81 ? -15.342 2.195 13.643 1.00 93.50 81 GLY A O 1
ATOM 622 N N . CYS A 1 82 ? -14.483 3.605 12.123 1.00 95.81 82 CYS A N 1
ATOM 623 C CA . CYS A 1 82 ? -15.649 3.599 11.243 1.00 95.81 82 CYS A CA 1
ATOM 624 C C . CYS A 1 82 ? -15.730 2.300 10.434 1.00 95.81 82 CYS A C 1
ATOM 626 O O . CYS A 1 82 ? -14.718 1.691 10.080 1.00 95.81 82 CYS A O 1
ATOM 628 N N . ARG A 1 83 ? -16.950 1.916 10.048 1.00 95.44 83 ARG A N 1
ATOM 629 C CA . ARG A 1 83 ? -17.152 0.832 9.082 1.00 95.44 83 ARG A CA 1
ATOM 630 C C . ARG A 1 83 ? -17.049 1.390 7.667 1.00 95.44 83 ARG A C 1
ATOM 632 O O . ARG A 1 83 ? -17.934 2.122 7.243 1.00 95.44 83 ARG A O 1
ATOM 639 N N . ALA A 1 84 ? -16.005 1.040 6.928 1.00 96.12 84 ALA A N 1
ATOM 640 C CA . ALA A 1 84 ? -15.841 1.490 5.550 1.00 96.12 84 ALA A CA 1
ATOM 641 C C . ALA A 1 84 ? -16.434 0.489 4.543 1.00 96.12 84 ALA A C 1
ATOM 643 O O . ALA A 1 84 ? -16.208 -0.717 4.643 1.00 96.12 84 ALA A O 1
ATOM 644 N N . ILE A 1 85 ? -17.167 1.000 3.557 1.00 97.31 85 ILE A N 1
ATOM 645 C CA . ILE A 1 85 ? -17.604 0.297 2.351 1.00 97.31 85 ILE A CA 1
ATOM 646 C C . ILE A 1 85 ? -16.994 1.065 1.186 1.00 97.31 85 ILE A C 1
ATOM 648 O O . ILE A 1 85 ? -17.218 2.265 1.061 1.00 97.31 85 ILE A O 1
ATOM 652 N N . ALA A 1 86 ? -16.214 0.394 0.350 1.00 97.38 86 ALA A N 1
ATOM 653 C CA . ALA A 1 86 ? -15.516 1.052 -0.740 1.00 97.38 86 ALA A CA 1
ATOM 654 C C . ALA A 1 86 ? -15.596 0.246 -2.030 1.00 97.38 86 ALA A C 1
ATOM 656 O O . ALA A 1 86 ? -15.626 -0.985 -2.003 1.00 97.38 86 ALA A O 1
ATOM 657 N N . ASN A 1 87 ? -15.620 0.961 -3.148 1.00 96.19 87 ASN A N 1
ATOM 658 C CA . ASN A 1 87 ? -15.581 0.395 -4.486 1.00 96.19 87 ASN A CA 1
ATOM 659 C C . ASN A 1 87 ? -14.760 1.296 -5.416 1.00 96.19 87 ASN A C 1
ATOM 661 O O . ASN A 1 87 ? -14.594 2.486 -5.157 1.00 96.19 87 ASN A O 1
ATOM 665 N N . ASP A 1 88 ? -14.279 0.720 -6.514 1.00 97.62 88 ASP A N 1
ATOM 666 C CA . ASP A 1 88 ? -13.787 1.469 -7.664 1.00 97.62 88 ASP A CA 1
ATOM 667 C C . ASP A 1 88 ? -14.123 0.690 -8.942 1.00 97.62 88 ASP A C 1
ATOM 669 O O . ASP A 1 88 ? -14.082 -0.541 -8.952 1.00 97.62 88 ASP A O 1
ATOM 673 N N . TYR A 1 89 ? -14.491 1.395 -10.010 1.00 96.81 89 TYR A N 1
ATOM 674 C CA . TYR A 1 89 ? -14.813 0.767 -11.293 1.00 96.81 89 TYR A CA 1
ATOM 675 C C . TYR A 1 89 ? -13.557 0.337 -12.060 1.00 96.81 89 TYR A C 1
ATOM 677 O O . TYR A 1 89 ? -13.580 -0.656 -12.789 1.00 96.81 89 TYR A O 1
ATOM 685 N N . ASN A 1 90 ? -12.451 1.074 -11.919 1.00 96.50 90 ASN A N 1
ATOM 686 C CA . ASN A 1 90 ? -11.216 0.748 -12.615 1.00 96.50 90 ASN A CA 1
ATOM 687 C C . ASN A 1 90 ? -10.613 -0.531 -12.002 1.00 96.50 90 ASN A C 1
ATOM 689 O O . ASN A 1 90 ? -10.277 -0.529 -10.818 1.00 96.50 90 ASN A O 1
ATOM 693 N N . PRO A 1 91 ? -10.397 -1.609 -12.782 1.00 96.62 91 PRO A N 1
ATOM 694 C CA . PRO A 1 91 ? -9.905 -2.880 -12.247 1.00 96.62 91 PRO A CA 1
ATOM 695 C C . PRO A 1 91 ? -8.516 -2.773 -11.600 1.00 96.62 91 PRO A C 1
ATOM 697 O O . PRO A 1 91 ? -8.219 -3.509 -10.658 1.00 96.62 91 PRO A O 1
ATOM 700 N N . VAL A 1 92 ? -7.672 -1.846 -12.066 1.00 96.50 92 VAL A N 1
ATOM 701 C CA . VAL A 1 92 ? -6.360 -1.580 -11.460 1.00 96.50 92 VAL A CA 1
ATOM 702 C C . VAL A 1 92 ? -6.535 -0.910 -10.100 1.00 96.50 92 VAL A C 1
ATOM 704 O O . VAL A 1 92 ? -5.948 -1.359 -9.118 1.00 96.50 92 VAL A O 1
ATOM 707 N N . ALA A 1 93 ? -7.373 0.126 -10.023 1.00 96.81 93 ALA A N 1
ATOM 708 C CA . ALA A 1 93 ? -7.665 0.812 -8.767 1.00 96.81 93 ALA A CA 1
ATOM 709 C C . ALA A 1 93 ? -8.339 -0.129 -7.762 1.00 96.81 93 ALA A C 1
ATOM 711 O O . ALA A 1 93 ? -7.909 -0.206 -6.620 1.00 96.81 93 ALA A O 1
ATOM 712 N N . TYR A 1 94 ? -9.307 -0.931 -8.205 1.00 96.44 94 TYR A N 1
ATOM 713 C CA . TYR A 1 94 ? -9.966 -1.944 -7.384 1.00 96.44 94 TYR A CA 1
ATOM 714 C C . TYR A 1 94 ? -8.973 -2.944 -6.771 1.00 96.44 94 TYR A C 1
ATOM 716 O O . TYR A 1 94 ? -9.064 -3.269 -5.586 1.00 96.44 94 TYR A O 1
ATOM 724 N N . LEU A 1 95 ? -7.992 -3.419 -7.548 1.00 95.94 95 LEU A N 1
ATOM 725 C CA . LEU A 1 95 ? -6.958 -4.310 -7.021 1.00 95.94 95 LEU A CA 1
ATOM 726 C C . LEU A 1 95 ? -6.088 -3.608 -5.970 1.00 95.94 95 LEU A C 1
ATOM 728 O O . LEU A 1 95 ? -5.812 -4.199 -4.926 1.00 95.94 95 LEU A O 1
ATOM 732 N N . ILE A 1 96 ? -5.693 -2.355 -6.223 1.00 96.44 96 ILE A N 1
ATOM 733 C CA . ILE A 1 96 ? -4.920 -1.545 -5.269 1.00 96.44 96 ILE A CA 1
ATOM 734 C C . ILE A 1 96 ? -5.732 -1.316 -3.991 1.00 96.44 96 ILE A C 1
ATOM 736 O O . ILE A 1 96 ? -5.220 -1.551 -2.905 1.00 96.44 96 ILE A O 1
ATOM 740 N N . LEU A 1 97 ? -7.007 -0.946 -4.101 1.00 97.56 97 LEU A N 1
ATOM 741 C CA . LEU A 1 97 ? -7.925 -0.773 -2.976 1.00 97.56 97 LEU A CA 1
ATOM 742 C C . LEU A 1 97 ? -7.956 -2.014 -2.074 1.00 97.56 97 LEU A C 1
ATOM 744 O O . LEU A 1 97 ? -7.807 -1.904 -0.855 1.00 97.56 97 LEU A O 1
ATOM 748 N N . ARG A 1 98 ? -8.100 -3.208 -2.662 1.00 95.94 98 ARG A N 1
ATOM 749 C CA . ARG A 1 98 ? -8.057 -4.466 -1.902 1.00 95.94 98 ARG A CA 1
ATOM 750 C C . ARG A 1 98 ? -6.683 -4.716 -1.288 1.00 95.94 98 ARG A C 1
ATOM 752 O O . ARG A 1 98 ? -6.609 -5.137 -0.135 1.00 95.94 98 ARG A O 1
ATOM 759 N N . ALA A 1 99 ? -5.607 -4.426 -2.015 1.00 95.38 99 ALA A N 1
ATOM 760 C CA . ALA A 1 99 ? -4.242 -4.545 -1.506 1.00 95.38 99 ALA A CA 1
ATOM 761 C C . ALA A 1 99 ? -3.940 -3.578 -0.352 1.00 95.38 99 ALA A C 1
ATOM 763 O O . ALA A 1 99 ? -3.166 -3.927 0.534 1.00 95.38 99 ALA A O 1
ATOM 764 N N . THR A 1 100 ? -4.585 -2.414 -0.317 1.00 95.31 100 THR A N 1
ATOM 765 C CA . THR A 1 100 ? -4.461 -1.439 0.769 1.00 95.31 100 THR A CA 1
ATOM 766 C C . THR A 1 100 ? -5.294 -1.830 1.988 1.00 95.31 100 THR A C 1
ATOM 768 O O . THR A 1 100 ? -4.794 -1.812 3.111 1.00 95.31 100 THR A O 1
ATOM 771 N N . CYS A 1 101 ? -6.569 -2.177 1.793 1.00 94.88 101 CYS A N 1
ATOM 772 C CA . CYS A 1 101 ? -7.528 -2.291 2.898 1.00 94.88 101 CYS A CA 1
ATOM 773 C C . CYS A 1 101 ? -7.825 -3.734 3.333 1.00 94.88 101 CYS A C 1
ATOM 775 O O . CYS A 1 101 ? -8.088 -3.977 4.509 1.00 94.88 101 CYS A O 1
ATOM 777 N N . GLU A 1 102 ? -7.826 -4.693 2.405 1.00 93.81 102 GLU A N 1
ATOM 778 C CA . GLU A 1 102 ? -8.329 -6.052 2.642 1.00 93.81 102 GLU A CA 1
ATOM 779 C C . GLU A 1 102 ? -7.197 -7.069 2.834 1.00 93.81 102 GLU A C 1
ATOM 781 O O . GLU A 1 102 ? -7.216 -7.854 3.784 1.00 93.81 102 GLU A O 1
ATOM 786 N N . PHE A 1 103 ? -6.209 -7.079 1.937 1.00 95.19 103 PHE A N 1
ATOM 787 C CA . PHE A 1 103 ? -5.176 -8.117 1.910 1.00 95.19 103 PHE A CA 1
ATOM 788 C C . PHE A 1 103 ? -4.277 -8.119 3.148 1.00 95.19 103 PHE A C 1
ATOM 790 O O . PHE A 1 103 ? -4.070 -9.207 3.687 1.00 95.19 103 PHE A O 1
ATOM 797 N N . PRO A 1 104 ? -3.795 -6.971 3.667 1.00 93.12 104 PRO A N 1
ATOM 798 C CA . PRO A 1 104 ? -2.971 -6.960 4.873 1.00 93.12 104 PRO A CA 1
ATOM 799 C C . PRO A 1 104 ? -3.715 -7.536 6.079 1.00 93.12 104 PRO A C 1
ATOM 801 O O . PRO A 1 104 ? -3.142 -8.305 6.840 1.00 93.12 104 PRO A O 1
ATOM 804 N N . GLN A 1 105 ? -5.016 -7.255 6.200 1.00 90.06 105 GLN A N 1
ATOM 805 C CA . GLN A 1 105 ? -5.843 -7.755 7.301 1.00 90.06 105 GLN A CA 1
ATOM 806 C C . GLN A 1 105 ? -6.130 -9.259 7.189 1.00 90.06 105 GLN A C 1
ATOM 808 O O . GLN A 1 105 ? -6.168 -9.965 8.194 1.00 90.06 105 GLN A O 1
ATOM 813 N N . LYS A 1 106 ? -6.341 -9.770 5.968 1.00 92.00 106 LYS A N 1
ATOM 814 C CA . LYS A 1 106 ? -6.662 -11.191 5.742 1.00 92.00 106 LYS A CA 1
ATOM 815 C C . LYS A 1 106 ? -5.431 -12.097 5.705 1.00 92.00 106 LYS A C 1
ATOM 817 O O . LYS A 1 106 ? -5.492 -13.229 6.187 1.00 92.00 106 LYS A O 1
ATOM 822 N N . TYR A 1 107 ? -4.344 -11.623 5.102 1.00 93.81 107 TYR A N 1
ATOM 823 C CA . TYR A 1 107 ? -3.183 -12.437 4.732 1.00 93.81 107 TYR A CA 1
ATOM 824 C C . TYR A 1 107 ? -1.881 -11.994 5.408 1.00 93.81 107 TYR A C 1
ATOM 826 O O . TYR A 1 107 ? -0.907 -12.742 5.375 1.00 93.81 107 TYR A O 1
ATOM 834 N N . GLY A 1 108 ? -1.846 -10.823 6.053 1.00 92.50 108 GLY A N 1
ATOM 835 C CA . GLY A 1 108 ? -0.678 -10.295 6.767 1.00 92.50 108 GLY A CA 1
ATOM 836 C C . GLY A 1 108 ? -0.418 -10.970 8.115 1.00 92.50 108 GLY A C 1
ATOM 837 O O . GLY A 1 108 ? -0.187 -10.292 9.111 1.00 92.50 108 GLY A O 1
ATOM 838 N N . ARG A 1 109 ? -0.495 -12.301 8.161 1.00 93.38 109 ARG A N 1
ATOM 839 C CA . ARG A 1 109 ? -0.323 -13.123 9.364 1.00 93.38 109 ARG A CA 1
ATOM 840 C C . ARG A 1 109 ? 0.833 -14.113 9.190 1.00 93.38 109 ARG A C 1
ATOM 842 O O . ARG A 1 109 ? 1.134 -14.471 8.046 1.00 93.38 109 ARG A O 1
ATOM 849 N N . PRO A 1 110 ? 1.448 -14.585 10.288 1.00 94.44 110 PRO A N 1
ATOM 850 C CA . PRO A 1 110 ? 2.385 -15.698 10.230 1.00 94.44 110 PRO A CA 1
ATOM 851 C C . PRO A 1 110 ? 1.713 -16.950 9.669 1.00 94.44 110 PRO A C 1
ATOM 853 O O . PRO A 1 110 ? 0.512 -17.166 9.864 1.00 94.44 110 PRO A O 1
ATOM 856 N N . GLY A 1 111 ? 2.479 -17.784 8.976 1.00 91.88 111 GLY A N 1
ATOM 857 C CA . GLY A 1 111 ? 1.955 -19.020 8.413 1.00 91.88 111 GLY A CA 1
ATOM 858 C C . GLY A 1 111 ? 2.993 -19.811 7.639 1.00 91.88 111 GLY A C 1
ATOM 859 O O . GLY A 1 111 ? 4.146 -19.403 7.516 1.00 91.88 111 GLY A O 1
ATOM 860 N N . LYS A 1 112 ? 2.553 -20.948 7.106 1.00 89.50 112 LYS A N 1
ATOM 861 C CA . LYS A 1 112 ? 3.378 -21.824 6.280 1.00 89.50 112 LYS A CA 1
ATOM 862 C C . LYS A 1 112 ? 3.225 -21.478 4.813 1.00 89.50 112 LYS A C 1
ATOM 864 O O . LYS A 1 112 ? 2.106 -21.307 4.328 1.00 89.50 112 LYS A O 1
ATOM 869 N N . VAL A 1 113 ? 4.345 -21.416 4.109 1.00 86.56 113 VAL A N 1
ATOM 870 C CA . VAL A 1 113 ? 4.390 -21.236 2.659 1.00 86.56 113 VAL A CA 1
ATOM 871 C C . VAL A 1 113 ? 5.086 -22.419 2.012 1.00 86.56 113 VAL A C 1
ATOM 873 O O . VAL A 1 113 ? 6.083 -22.938 2.515 1.00 86.56 113 VAL A O 1
ATOM 876 N N . THR A 1 114 ? 4.551 -22.840 0.872 1.00 82.81 114 THR A N 1
ATOM 877 C CA . THR A 1 114 ? 5.166 -23.869 0.042 1.00 82.81 114 THR A CA 1
ATOM 878 C C . THR A 1 114 ? 6.240 -23.237 -0.832 1.00 82.81 114 THR A C 1
ATOM 880 O O . THR A 1 114 ? 5.953 -22.376 -1.678 1.00 82.81 114 THR A O 1
ATOM 883 N N . LEU A 1 115 ? 7.479 -23.694 -0.677 1.00 69.62 115 LEU A N 1
ATOM 884 C CA . LEU A 1 115 ? 8.555 -23.334 -1.583 1.00 69.62 115 LEU A CA 1
ATOM 885 C C . LEU A 1 115 ? 8.376 -24.090 -2.895 1.00 69.62 115 LEU A C 1
ATOM 887 O O . LEU A 1 115 ? 8.760 -25.244 -3.050 1.00 69.62 115 LEU A O 1
ATOM 891 N N . THR A 1 116 ? 7.778 -23.421 -3.871 1.00 64.00 116 THR A N 1
ATOM 892 C CA . THR A 1 116 ? 7.925 -23.835 -5.264 1.00 64.00 116 THR A CA 1
ATOM 893 C C . THR A 1 116 ? 9.258 -23.288 -5.764 1.00 64.00 116 THR A C 1
ATOM 895 O O . THR A 1 116 ? 9.426 -22.063 -5.687 1.00 64.00 116 THR A O 1
ATOM 898 N N . PRO A 1 117 ? 10.167 -24.118 -6.309 1.00 57.66 117 PRO A N 1
ATOM 899 C CA . PRO A 1 117 ? 11.348 -23.619 -6.997 1.00 57.66 117 PRO A CA 1
ATOM 900 C C . PRO A 1 117 ? 10.943 -22.526 -7.987 1.00 57.66 117 PRO A C 1
ATOM 902 O O . PRO A 1 117 ? 9.890 -22.620 -8.633 1.00 57.66 117 PRO A O 1
ATOM 905 N N . ALA A 1 118 ? 11.744 -21.466 -8.086 1.00 54.31 118 ALA A N 1
ATOM 906 C CA . ALA A 1 118 ? 11.582 -20.455 -9.120 1.00 54.31 118 ALA A CA 1
ATOM 907 C C . ALA A 1 118 ? 11.911 -21.100 -10.474 1.00 54.31 118 ALA A C 1
ATOM 909 O O . ALA A 1 118 ? 13.010 -20.956 -10.990 1.00 54.31 118 ALA A O 1
ATOM 910 N N . LEU A 1 119 ? 10.966 -21.875 -11.013 1.00 53.56 119 LEU A N 1
ATOM 911 C CA . LEU A 1 119 ? 11.102 -22.501 -12.318 1.00 53.56 119 LEU A CA 1
ATOM 912 C C . LEU A 1 119 ? 11.285 -21.396 -13.351 1.00 53.56 119 LEU A C 1
ATOM 914 O O . LEU A 1 119 ? 10.455 -20.475 -13.426 1.00 53.56 119 LEU A O 1
ATOM 918 N N . SER A 1 120 ? 12.354 -21.516 -14.130 1.00 48.97 120 SER A N 1
ATOM 919 C CA . SER A 1 120 ? 12.579 -20.708 -15.316 1.00 48.97 120 SER A CA 1
ATOM 920 C C . SER A 1 120 ? 11.401 -20.873 -16.278 1.00 48.97 120 SER A C 1
ATOM 922 O O . SER A 1 120 ? 10.650 -21.854 -16.252 1.00 48.97 120 SER A O 1
ATOM 924 N N . HIS A 1 121 ? 11.212 -19.888 -17.148 1.00 50.59 121 HIS A N 1
ATOM 925 C CA . HIS A 1 121 ? 10.141 -19.886 -18.144 1.00 50.59 121 HIS A CA 1
ATOM 926 C C . HIS A 1 121 ? 10.042 -21.167 -18.966 1.00 50.59 121 HIS A C 1
ATOM 928 O O . HIS A 1 121 ? 8.952 -21.706 -19.150 1.00 50.59 121 HIS A O 1
ATOM 934 N N . ARG A 1 122 ? 11.201 -21.676 -19.394 1.00 48.34 122 ARG A N 1
ATOM 935 C CA . ARG A 1 122 ? 11.312 -22.917 -20.165 1.00 48.34 122 ARG A CA 1
ATOM 936 C C . ARG A 1 122 ? 10.793 -24.129 -19.408 1.00 48.34 122 ARG A C 1
ATOM 938 O O . ARG A 1 122 ? 10.269 -25.049 -20.025 1.00 48.34 122 ARG A O 1
ATOM 945 N N . GLU A 1 123 ? 10.923 -24.133 -18.089 1.00 53.50 123 GLU A N 1
ATOM 946 C CA . GLU A 1 123 ? 10.511 -25.266 -17.275 1.00 53.50 123 GLU A CA 1
ATOM 947 C C . GLU A 1 123 ? 8.994 -25.277 -17.084 1.00 53.50 123 GLU A C 1
ATOM 949 O O . GLU A 1 123 ? 8.402 -26.347 -17.134 1.00 53.50 123 GLU A O 1
ATOM 954 N N . ARG A 1 124 ? 8.318 -24.126 -16.952 1.00 54.06 124 ARG A N 1
ATOM 955 C CA . ARG A 1 124 ? 6.859 -24.094 -16.704 1.00 54.06 124 ARG A CA 1
ATOM 956 C C . ARG A 1 124 ? 6.004 -24.492 -17.906 1.00 54.06 124 ARG A C 1
ATOM 958 O O . ARG A 1 124 ? 4.947 -25.078 -17.705 1.00 54.06 124 ARG A O 1
ATOM 965 N N . GLU A 1 125 ? 6.448 -24.192 -19.124 1.00 48.78 125 GLU A N 1
ATOM 966 C CA . GLU A 1 125 ? 5.694 -24.494 -20.353 1.00 48.78 125 GLU A CA 1
ATOM 967 C C . GLU A 1 125 ? 5.711 -26.000 -20.702 1.00 48.78 125 GLU A C 1
ATOM 969 O O . GLU A 1 125 ? 4.829 -26.482 -21.406 1.00 48.78 125 GLU A O 1
ATOM 974 N N . TYR A 1 126 ? 6.668 -26.758 -20.143 1.00 44.25 126 TYR A N 1
ATOM 975 C CA . TYR A 1 126 ? 6.826 -28.210 -20.329 1.00 44.25 126 TYR A CA 1
ATOM 976 C C . TYR A 1 126 ? 6.723 -29.039 -19.033 1.00 44.25 126 TYR A C 1
ATOM 978 O O . TYR A 1 126 ? 6.834 -30.267 -19.072 1.00 44.25 126 TYR A O 1
ATOM 986 N N . SER A 1 127 ? 6.511 -28.407 -17.874 1.00 50.72 127 SER A N 1
ATOM 987 C CA . SER A 1 127 ? 6.412 -29.122 -16.598 1.00 50.72 127 SER A CA 1
ATOM 988 C C . SER A 1 127 ? 5.108 -29.911 -16.519 1.00 50.72 127 SER A C 1
ATOM 990 O O . SER A 1 127 ? 4.018 -29.349 -16.411 1.00 50.72 127 SER A O 1
ATOM 992 N N . ARG A 1 128 ? 5.236 -31.244 -16.496 1.00 49.12 128 ARG A N 1
ATOM 993 C CA . ARG A 1 128 ? 4.226 -32.151 -15.926 1.00 49.12 128 ARG A CA 1
ATOM 994 C C . ARG A 1 128 ? 3.840 -31.685 -14.511 1.00 49.12 128 ARG A C 1
ATOM 996 O O . ARG A 1 128 ? 4.658 -31.036 -13.858 1.00 49.12 128 ARG A O 1
ATOM 1003 N N . PRO A 1 129 ? 2.637 -32.036 -14.007 1.00 47.06 129 PRO A N 1
ATOM 1004 C CA . PRO A 1 129 ? 2.268 -31.731 -12.630 1.00 47.06 129 PRO A CA 1
ATOM 1005 C C . PRO A 1 129 ? 3.379 -32.216 -11.694 1.00 47.06 129 PRO A C 1
ATOM 1007 O O . PRO A 1 129 ? 3.728 -33.398 -11.701 1.00 47.06 129 PRO A O 1
ATOM 1010 N N . LEU A 1 130 ? 3.977 -31.266 -10.970 1.00 51.75 130 LEU A N 1
ATOM 1011 C CA . LEU A 1 130 ? 5.078 -31.497 -10.042 1.00 51.75 130 LEU A CA 1
ATOM 1012 C C . LEU A 1 130 ? 4.698 -32.627 -9.079 1.00 51.75 130 LEU A C 1
ATOM 1014 O O . LEU A 1 130 ? 3.624 -32.612 -8.473 1.00 51.75 130 LEU A O 1
ATOM 1018 N N . VAL A 1 131 ? 5.585 -33.613 -8.963 1.00 47.88 131 VAL A N 1
ATOM 1019 C CA . VAL A 1 131 ? 5.488 -34.700 -7.987 1.00 47.88 131 VAL A CA 1
ATOM 1020 C C . VAL A 1 131 ? 5.413 -34.072 -6.590 1.00 47.88 131 VAL A C 1
ATOM 1022 O O . VAL A 1 131 ? 6.226 -33.212 -6.257 1.00 47.88 131 VAL A O 1
ATOM 1025 N N . LYS A 1 132 ? 4.423 -34.476 -5.784 1.00 48.75 132 LYS A N 1
ATOM 1026 C CA . LYS A 1 132 ? 4.129 -33.920 -4.446 1.00 48.75 132 LYS A CA 1
ATOM 1027 C C . LYS A 1 132 ? 5.301 -33.994 -3.446 1.00 48.75 132 LYS A C 1
ATOM 1029 O O . LYS A 1 132 ? 5.267 -33.292 -2.445 1.00 48.75 132 LYS A O 1
ATOM 1034 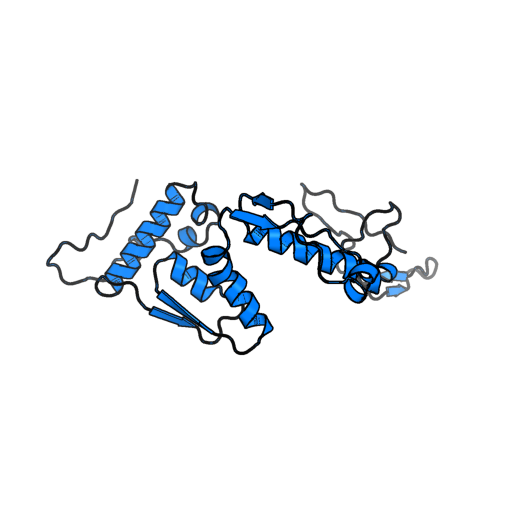N N . ASP A 1 133 ? 6.330 -34.791 -3.724 1.00 46.91 133 ASP A N 1
ATOM 1035 C CA . ASP A 1 133 ? 7.371 -35.179 -2.759 1.00 46.91 133 ASP A CA 1
ATOM 1036 C C . ASP A 1 133 ? 8.515 -34.171 -2.548 1.00 46.91 133 ASP A C 1
ATOM 1038 O O . ASP A 1 133 ? 9.406 -34.434 -1.747 1.00 46.91 133 ASP A O 1
ATOM 1042 N N . GLN A 1 134 ? 8.526 -33.014 -3.221 1.00 51.94 134 GLN A N 1
ATOM 1043 C CA . GLN A 1 134 ? 9.607 -32.015 -3.073 1.00 51.94 134 GLN A CA 1
ATOM 1044 C C . GLN A 1 134 ? 9.124 -30.628 -2.631 1.00 51.94 134 GLN A C 1
ATOM 1046 O O . GLN A 1 134 ? 9.786 -29.617 -2.866 1.00 51.94 134 GLN A O 1
ATOM 1051 N N . GLN A 1 135 ? 7.953 -30.557 -2.003 1.00 59.16 135 GLN A N 1
ATOM 1052 C CA . GLN A 1 135 ? 7.446 -29.312 -1.438 1.0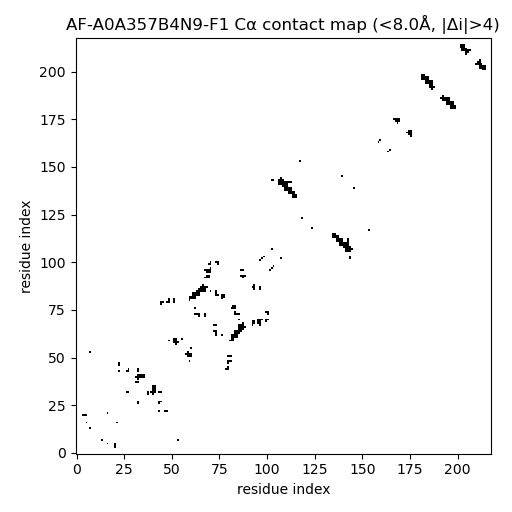0 59.16 135 GLN A CA 1
ATOM 1053 C C . GLN A 1 135 ? 7.988 -29.119 -0.021 1.00 59.16 135 GLN A C 1
ATOM 1055 O O . GLN A 1 135 ? 7.462 -29.671 0.940 1.00 59.16 135 GLN A O 1
ATOM 1060 N N . GLU A 1 136 ? 9.045 -28.316 0.107 1.00 71.25 136 GLU A N 1
ATOM 1061 C CA . GLU A 1 136 ? 9.469 -27.816 1.413 1.00 71.25 136 GLU A CA 1
ATOM 1062 C C . GLU A 1 136 ? 8.464 -26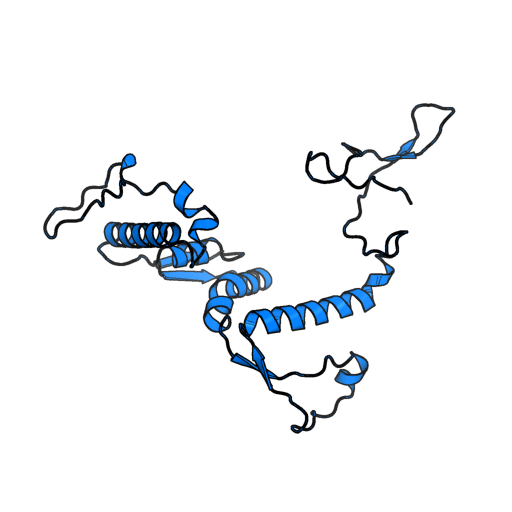.769 1.908 1.00 71.25 136 GLU A C 1
ATOM 1064 O O . GLU A 1 136 ? 8.232 -25.742 1.260 1.00 71.25 136 GLU A O 1
ATOM 1069 N N . GLU A 1 137 ? 7.873 -27.023 3.072 1.00 82.69 137 GLU A N 1
ATOM 1070 C CA . GLU A 1 137 ? 7.121 -26.016 3.814 1.00 82.69 137 GLU A CA 1
ATOM 1071 C C . GLU A 1 137 ? 8.076 -25.219 4.699 1.00 82.69 137 GLU A C 1
ATOM 1073 O O . GLU A 1 137 ? 8.896 -25.790 5.421 1.00 82.69 137 GLU A O 1
ATOM 1078 N N . ARG A 1 138 ? 7.951 -23.891 4.674 1.00 86.44 138 ARG A N 1
ATOM 1079 C CA . ARG A 1 138 ? 8.638 -23.013 5.624 1.00 86.44 138 ARG A CA 1
ATOM 1080 C C . ARG A 1 138 ? 7.652 -22.130 6.355 1.00 86.44 138 ARG A C 1
ATOM 1082 O O . ARG A 1 138 ? 6.721 -21.595 5.755 1.00 86.44 138 ARG A O 1
ATOM 1089 N N . ASP A 1 139 ? 7.899 -21.956 7.644 1.00 91.19 139 ASP A N 1
ATOM 1090 C CA . ASP A 1 139 ? 7.211 -20.964 8.452 1.00 91.19 139 ASP A CA 1
ATOM 1091 C C . ASP A 1 139 ? 7.781 -19.572 8.153 1.00 91.19 139 ASP A C 1
ATOM 1093 O O . ASP A 1 139 ? 8.994 -19.351 8.183 1.00 91.19 139 ASP A O 1
ATOM 1097 N N . VAL A 1 140 ? 6.892 -18.627 7.858 1.00 92.44 140 VAL A N 1
ATOM 1098 C CA . VAL A 1 140 ? 7.220 -17.217 7.633 1.00 92.44 140 VAL A CA 1
ATOM 1099 C C . VAL A 1 140 ? 6.459 -16.338 8.615 1.00 92.44 140 VAL A C 1
ATOM 1101 O O . VAL A 1 140 ? 5.321 -16.623 8.993 1.00 92.44 140 VAL A O 1
ATOM 1104 N N . SER A 1 141 ? 7.083 -15.229 9.010 1.00 93.06 141 SER A N 1
ATOM 1105 C CA . SER A 1 141 ? 6.475 -14.243 9.909 1.00 93.06 141 SER A CA 1
ATOM 1106 C C . SER A 1 141 ? 5.270 -13.538 9.281 1.00 93.06 141 SER A C 1
ATOM 1108 O O . SER A 1 141 ? 4.358 -13.133 9.998 1.00 93.06 141 SER A O 1
ATOM 1110 N N . ASN A 1 142 ? 5.237 -13.402 7.952 1.00 94.38 142 ASN A N 1
ATOM 1111 C CA . ASN A 1 142 ? 4.127 -12.795 7.228 1.00 94.38 142 ASN A CA 1
ATOM 1112 C C . ASN A 1 142 ? 3.987 -13.400 5.823 1.00 94.38 142 ASN A C 1
ATOM 1114 O O . ASN A 1 142 ? 4.847 -13.205 4.963 1.00 94.38 142 ASN A O 1
ATOM 1118 N N . VAL A 1 143 ? 2.883 -14.117 5.593 1.00 93.31 143 VAL A N 1
ATOM 1119 C CA . VAL A 1 143 ? 2.606 -14.796 4.316 1.00 93.31 143 VAL A CA 1
ATOM 1120 C C . VAL A 1 143 ? 2.445 -13.799 3.166 1.00 93.31 143 VAL A C 1
ATOM 1122 O O . VAL A 1 143 ? 3.015 -14.002 2.097 1.00 93.31 143 VAL A O 1
ATOM 1125 N N . LEU A 1 144 ? 1.723 -12.694 3.383 1.00 94.06 144 LEU A N 1
ATOM 1126 C CA . LEU A 1 144 ? 1.513 -11.680 2.347 1.00 94.06 144 LEU A CA 1
ATOM 1127 C C . LEU A 1 144 ? 2.829 -11.041 1.892 1.00 94.06 144 LEU A C 1
ATOM 1129 O O . LEU A 1 144 ? 3.032 -10.872 0.694 1.00 94.06 144 LEU A O 1
ATOM 1133 N N . VAL A 1 145 ? 3.718 -10.696 2.830 1.00 93.94 145 VAL A N 1
ATOM 1134 C CA . VAL A 1 145 ? 5.031 -10.108 2.505 1.00 93.94 145 VAL A CA 1
ATOM 1135 C C . VAL A 1 145 ? 5.853 -11.080 1.664 1.00 93.94 145 VAL A C 1
ATOM 1137 O O . VAL A 1 145 ? 6.345 -10.695 0.605 1.00 93.94 145 VAL A O 1
ATOM 1140 N N . HIS A 1 146 ? 5.919 -12.347 2.081 1.00 92.56 146 HIS A N 1
ATOM 1141 C CA . HIS A 1 146 ? 6.609 -13.390 1.326 1.00 92.56 146 HIS A CA 1
ATOM 1142 C C . HIS A 1 146 ? 6.066 -13.521 -0.108 1.00 92.56 146 HIS A C 1
ATOM 1144 O O . HIS A 1 146 ? 6.834 -13.571 -1.071 1.00 92.56 146 HIS A O 1
ATOM 1150 N N . ASP A 1 147 ? 4.742 -13.552 -0.275 1.00 91.38 147 ASP A N 1
ATOM 1151 C CA . ASP A 1 147 ? 4.127 -13.692 -1.596 1.00 91.38 147 ASP A CA 1
ATOM 1152 C C . ASP A 1 147 ? 4.358 -12.459 -2.476 1.00 91.38 147 ASP A C 1
ATOM 1154 O O . ASP A 1 147 ? 4.669 -12.602 -3.661 1.00 91.38 147 ASP A O 1
ATOM 1158 N N . VAL A 1 148 ? 4.265 -11.251 -1.910 1.00 92.56 148 VAL A N 1
ATOM 1159 C CA . VAL A 1 148 ? 4.580 -10.006 -2.627 1.00 92.56 148 VAL A CA 1
ATOM 1160 C C . VAL A 1 148 ? 6.024 -10.027 -3.119 1.00 92.56 148 VAL A C 1
ATOM 1162 O O . VAL A 1 148 ? 6.253 -9.772 -4.300 1.00 92.56 148 VAL A O 1
ATOM 1165 N N . GLU A 1 149 ? 6.988 -10.387 -2.270 1.00 92.06 149 GLU A N 1
ATOM 1166 C CA . GLU A 1 149 ? 8.399 -10.492 -2.658 1.00 92.06 149 GLU A CA 1
ATOM 1167 C C . GLU A 1 149 ? 8.616 -11.542 -3.751 1.00 92.06 149 GLU A C 1
ATOM 1169 O O . GLU A 1 149 ? 9.282 -11.275 -4.756 1.00 92.06 149 GLU A O 1
ATOM 1174 N N . LYS A 1 150 ? 8.017 -12.728 -3.602 1.00 88.94 150 LYS A N 1
ATOM 1175 C CA . LYS A 1 150 ? 8.104 -13.816 -4.584 1.00 88.94 150 LYS A CA 1
ATOM 1176 C C . LYS A 1 150 ? 7.626 -13.367 -5.964 1.00 88.94 150 LYS A C 1
ATOM 1178 O O . LYS A 1 150 ? 8.330 -13.556 -6.959 1.00 88.94 150 LYS A O 1
ATOM 1183 N N . TRP A 1 151 ? 6.431 -12.785 -6.040 1.00 90.38 151 TRP A N 1
ATOM 1184 C CA . TRP A 1 151 ? 5.850 -12.371 -7.316 1.00 90.38 151 TRP A CA 1
ATOM 1185 C C . TRP A 1 151 ? 6.508 -11.107 -7.872 1.00 90.38 151 TRP A C 1
ATOM 1187 O O . TRP A 1 151 ? 6.692 -11.023 -9.085 1.00 90.38 151 TRP A O 1
ATOM 1197 N N . ALA A 1 152 ? 6.935 -10.168 -7.023 1.00 92.44 152 ALA A N 1
ATOM 1198 C CA . ALA A 1 152 ? 7.695 -8.996 -7.450 1.00 92.44 152 ALA A CA 1
ATOM 1199 C C . ALA A 1 152 ? 9.022 -9.399 -8.104 1.00 92.44 152 ALA A C 1
ATOM 1201 O O . ALA A 1 152 ? 9.323 -8.930 -9.201 1.00 92.44 152 ALA A O 1
ATOM 1202 N N . ASN A 1 153 ? 9.768 -10.326 -7.494 1.00 90.00 153 ASN A N 1
ATOM 1203 C CA . ASN A 1 153 ? 10.999 -10.860 -8.078 1.00 90.00 153 ASN A CA 1
ATOM 1204 C C . ASN A 1 153 ? 10.729 -11.595 -9.395 1.00 90.00 153 ASN A C 1
ATOM 1206 O O . ASN A 1 153 ? 11.441 -11.394 -10.375 1.00 90.00 153 ASN A O 1
ATOM 1210 N N . TRP A 1 154 ? 9.655 -12.385 -9.468 1.00 90.38 154 TRP A N 1
ATOM 1211 C CA . TRP A 1 154 ? 9.266 -13.043 -10.717 1.00 90.38 154 TRP A CA 1
ATOM 1212 C C . TRP A 1 154 ? 8.941 -12.042 -11.840 1.00 90.38 154 TRP A C 1
ATOM 1214 O O . TRP A 1 154 ? 9.352 -12.244 -12.983 1.00 90.38 154 TRP A O 1
ATOM 1224 N N . ILE A 1 155 ? 8.229 -10.949 -11.539 1.00 91.88 155 ILE A N 1
ATOM 1225 C CA . ILE A 1 155 ? 7.964 -9.871 -12.508 1.00 91.88 155 ILE A CA 1
ATOM 1226 C C . ILE A 1 155 ? 9.275 -9.183 -12.903 1.00 91.88 155 ILE A C 1
ATOM 1228 O O . ILE A 1 155 ? 9.491 -8.927 -14.089 1.00 91.88 155 ILE A O 1
ATOM 1232 N N . LEU A 1 156 ? 10.146 -8.904 -11.929 1.00 89.94 156 LEU A N 1
ATOM 1233 C CA . LEU A 1 156 ? 11.425 -8.230 -12.131 1.00 89.94 156 LEU A CA 1
ATOM 1234 C C . LEU A 1 156 ? 12.330 -9.004 -13.093 1.00 89.94 156 LEU A C 1
ATOM 1236 O O . LEU A 1 156 ? 12.823 -8.414 -14.052 1.00 89.94 156 LEU A O 1
ATOM 1240 N N . GLU A 1 157 ? 12.502 -10.311 -12.891 1.00 90.38 157 GLU A N 1
ATOM 1241 C CA . GLU A 1 157 ? 13.317 -11.145 -13.784 1.00 90.38 157 GLU A CA 1
ATOM 1242 C C . GLU A 1 157 ? 12.760 -11.152 -15.210 1.00 90.38 157 GLU A C 1
ATOM 1244 O O . GLU A 1 157 ? 13.491 -10.947 -16.178 1.00 90.38 157 GLU A O 1
ATOM 1249 N N . ARG A 1 158 ? 11.436 -11.236 -15.364 1.00 90.06 158 ARG A N 1
ATOM 1250 C CA . ARG A 1 158 ? 10.803 -11.161 -16.688 1.00 90.06 158 ARG A CA 1
ATOM 1251 C C . ARG A 1 158 ? 10.959 -9.802 -17.355 1.00 90.06 158 ARG A C 1
ATOM 1253 O O . ARG A 1 158 ? 11.067 -9.727 -18.579 1.00 90.06 158 ARG A O 1
ATOM 1260 N N . ALA A 1 159 ? 10.911 -8.724 -16.578 1.00 92.50 159 ALA A N 1
ATOM 1261 C CA . ALA A 1 159 ? 11.168 -7.388 -17.092 1.00 92.50 159 ALA A CA 1
ATOM 1262 C C . ALA A 1 159 ? 12.630 -7.273 -17.552 1.00 92.50 159 ALA A C 1
ATOM 1264 O O . ALA A 1 159 ? 12.882 -6.795 -18.656 1.00 92.50 159 ALA A O 1
ATOM 1265 N N . ARG A 1 160 ? 13.584 -7.795 -16.772 1.00 88.88 160 ARG A N 1
ATOM 1266 C CA . ARG A 1 160 ? 15.006 -7.844 -17.150 1.00 88.88 160 ARG A CA 1
ATOM 1267 C C . ARG A 1 160 ? 15.226 -8.614 -18.451 1.00 88.88 160 ARG A C 1
ATOM 1269 O O . ARG A 1 160 ? 15.874 -8.086 -19.348 1.00 88.88 160 ARG A O 1
ATOM 1276 N N . GLU A 1 161 ? 14.629 -9.793 -18.602 1.00 92.25 161 GLU A N 1
ATOM 1277 C CA . GLU A 1 161 ? 14.719 -10.586 -19.838 1.00 92.25 161 GLU A CA 1
ATOM 1278 C C . GLU A 1 161 ? 14.166 -9.833 -21.057 1.00 92.25 161 GLU A C 1
ATOM 1280 O O . GLU A 1 161 ? 14.795 -9.793 -22.114 1.00 92.25 161 GLU A O 1
ATOM 1285 N N . LYS A 1 162 ? 12.982 -9.222 -20.922 1.00 94.44 162 LYS A N 1
ATOM 1286 C CA . LYS A 1 162 ? 12.284 -8.598 -22.056 1.00 94.44 162 LYS A CA 1
ATOM 1287 C C . LYS A 1 162 ? 12.861 -7.253 -22.466 1.00 94.44 162 LYS A C 1
ATOM 1289 O O . LYS A 1 162 ? 12.953 -6.974 -23.657 1.00 94.44 162 LYS A O 1
ATOM 1294 N N . ILE A 1 163 ? 13.166 -6.398 -21.495 1.00 93.06 163 ILE A N 1
ATOM 1295 C CA . ILE A 1 163 ? 13.489 -4.984 -21.733 1.00 93.06 163 ILE A CA 1
ATOM 1296 C C . ILE A 1 163 ? 14.795 -4.545 -21.072 1.00 93.06 163 ILE A C 1
ATOM 1298 O O . ILE A 1 163 ? 15.178 -3.392 -21.224 1.00 93.06 163 ILE A O 1
ATOM 1302 N N . GLY A 1 164 ? 15.514 -5.429 -20.374 1.00 88.81 164 GLY A N 1
ATOM 1303 C CA . GLY A 1 164 ? 16.764 -5.070 -19.693 1.00 88.81 164 GLY A CA 1
ATOM 1304 C C . GLY A 1 164 ? 17.841 -4.537 -20.639 1.00 88.81 164 GLY A C 1
ATOM 1305 O O . GLY A 1 164 ? 18.592 -3.645 -20.266 1.00 88.81 164 GLY A O 1
ATOM 1306 N N . HIS A 1 165 ? 17.858 -4.992 -21.895 1.00 90.44 165 HIS A N 1
ATOM 1307 C CA . HIS A 1 165 ? 18.765 -4.478 -22.926 1.00 90.44 165 HIS A CA 1
ATOM 1308 C C . HIS A 1 165 ? 18.532 -2.994 -23.274 1.00 90.44 165 HIS A C 1
ATOM 1310 O O . HIS A 1 165 ? 19.446 -2.339 -23.766 1.00 90.44 165 HIS A O 1
ATOM 1316 N N . LEU A 1 166 ? 17.336 -2.451 -23.008 1.00 90.62 166 LEU A N 1
ATOM 1317 C CA . LEU A 1 166 ? 17.033 -1.024 -23.182 1.00 90.62 166 LEU A CA 1
ATOM 1318 C C . LEU A 1 166 ? 17.600 -0.163 -22.042 1.00 90.62 166 LEU A C 1
ATOM 1320 O O . LEU A 1 166 ? 17.688 1.055 -22.181 1.00 90.62 166 LEU A O 1
ATOM 1324 N N . TYR A 1 167 ? 17.987 -0.790 -20.929 1.00 88.44 167 TYR A N 1
ATOM 1325 C CA . TYR A 1 167 ? 18.467 -0.135 -19.717 1.00 88.44 167 TYR A CA 1
ATOM 1326 C C . TYR A 1 167 ? 19.828 -0.710 -19.303 1.00 88.44 167 TYR A C 1
ATOM 1328 O O . TYR A 1 167 ? 19.922 -1.416 -18.294 1.00 88.44 167 TYR A O 1
ATOM 1336 N N . PRO A 1 168 ? 20.891 -0.461 -20.093 1.00 86.62 168 PRO A N 1
ATOM 1337 C CA . PRO A 1 168 ? 22.211 -0.992 -19.790 1.00 86.62 168 PRO A CA 1
ATOM 1338 C C . PRO A 1 168 ? 22.720 -0.467 -18.438 1.00 86.62 168 PRO A C 1
ATOM 1340 O O . PRO A 1 168 ? 22.359 0.644 -18.029 1.00 86.62 168 PRO A O 1
ATOM 1343 N N . PRO A 1 169 ? 23.568 -1.243 -17.739 1.00 86.50 169 PRO A N 1
ATOM 1344 C CA . PRO A 1 169 ? 24.188 -0.789 -16.504 1.00 86.50 169 PRO A CA 1
ATOM 1345 C C . PRO A 1 169 ? 25.073 0.441 -16.752 1.00 86.50 169 PRO A C 1
ATOM 1347 O O . PRO A 1 169 ? 25.546 0.681 -17.866 1.00 86.50 169 PRO A O 1
ATOM 1350 N N . GLY A 1 170 ? 25.305 1.218 -15.694 1.00 83.94 170 GLY A N 1
ATOM 1351 C CA . GLY A 1 170 ? 26.210 2.361 -15.725 1.00 83.94 170 GLY A CA 1
ATOM 1352 C C . GLY A 1 170 ? 27.651 1.946 -16.029 1.00 83.94 170 GLY A C 1
ATOM 1353 O O . GLY A 1 170 ? 28.003 0.766 -16.000 1.00 83.94 170 GLY A O 1
ATOM 1354 N N . LYS A 1 171 ? 28.524 2.929 -16.285 1.00 83.25 171 LYS A N 1
ATOM 1355 C CA . LYS A 1 171 ? 29.963 2.700 -16.549 1.00 83.25 171 LYS A CA 1
ATOM 1356 C C . LYS A 1 171 ? 30.664 1.923 -15.419 1.00 83.25 171 LYS A C 1
ATOM 1358 O O . LYS A 1 171 ? 31.670 1.267 -15.652 1.00 83.25 171 LYS A O 1
ATOM 1363 N N . ASP A 1 172 ? 30.115 1.979 -14.211 1.00 86.50 172 ASP A N 1
ATOM 1364 C CA . ASP A 1 172 ? 30.541 1.269 -13.004 1.00 86.50 172 ASP A CA 1
ATOM 1365 C C . ASP A 1 172 ? 29.886 -0.117 -12.834 1.00 86.50 172 ASP A C 1
ATOM 1367 O O . ASP A 1 172 ? 29.978 -0.723 -11.767 1.00 86.50 172 ASP A O 1
ATOM 1371 N N . SER A 1 173 ? 29.212 -0.625 -13.870 1.00 83.50 173 SER A N 1
ATOM 1372 C CA . SER A 1 173 ? 28.418 -1.861 -13.855 1.00 83.50 173 SER A CA 1
ATOM 1373 C C . SER A 1 173 ? 27.263 -1.866 -12.841 1.00 83.50 173 SER A C 1
ATOM 1375 O O . SER A 1 173 ? 26.709 -2.928 -12.548 1.00 83.50 173 SER A O 1
ATOM 1377 N N . ARG A 1 174 ? 26.863 -0.704 -12.303 1.00 84.06 174 ARG A N 1
ATOM 1378 C CA . ARG A 1 174 ? 25.729 -0.605 -11.374 1.00 84.06 174 ARG A CA 1
ATOM 1379 C C . ARG A 1 174 ? 24.407 -0.377 -12.116 1.00 84.06 174 ARG A C 1
ATOM 1381 O O . ARG A 1 174 ? 24.401 0.216 -13.197 1.00 84.06 174 ARG A O 1
ATOM 1388 N N . PRO A 1 175 ? 23.264 -0.809 -11.551 1.00 81.44 175 PRO A N 1
ATOM 1389 C CA . PRO A 1 175 ? 21.954 -0.519 -12.125 1.00 81.44 175 PRO A CA 1
ATOM 1390 C C . PRO A 1 175 ? 21.693 0.988 -12.224 1.00 81.44 175 PRO A C 1
ATOM 1392 O O . PRO A 1 175 ? 21.831 1.718 -11.240 1.00 81.44 175 PRO A O 1
ATOM 1395 N N . VAL A 1 176 ? 21.268 1.451 -13.399 1.00 85.25 176 VAL A N 1
ATOM 1396 C CA . VAL A 1 176 ? 20.844 2.841 -13.599 1.00 85.25 176 VAL A CA 1
ATOM 1397 C C . VAL A 1 176 ? 19.438 3.013 -13.025 1.00 85.25 176 VAL A C 1
ATOM 1399 O O . VAL A 1 176 ? 18.477 2.434 -13.523 1.00 85.25 176 VAL A O 1
ATOM 1402 N N . ILE A 1 177 ? 19.313 3.814 -11.966 1.00 82.25 177 ILE A N 1
ATOM 1403 C CA . ILE A 1 177 ? 18.034 4.045 -11.269 1.00 82.25 177 ILE A CA 1
ATOM 1404 C C . ILE A 1 177 ? 17.143 5.095 -11.946 1.00 82.25 177 ILE A C 1
ATOM 1406 O O . ILE A 1 177 ? 15.975 5.236 -11.590 1.00 82.25 177 ILE A O 1
ATOM 1410 N N . GLY A 1 178 ? 17.678 5.852 -12.904 1.00 82.06 178 GLY A N 1
ATOM 1411 C CA . GLY A 1 178 ? 16.929 6.892 -13.594 1.00 82.06 178 GLY A CA 1
ATOM 1412 C C . GLY A 1 178 ? 17.686 7.483 -14.774 1.00 82.06 178 GLY A C 1
ATOM 1413 O O . GLY A 1 178 ? 18.913 7.546 -14.778 1.00 82.06 178 GLY A O 1
ATOM 1414 N N . TYR A 1 179 ? 16.921 7.941 -15.760 1.00 82.38 179 TYR A N 1
ATOM 1415 C CA . TYR A 1 179 ? 17.409 8.644 -16.940 1.00 82.38 179 TYR A CA 1
ATOM 1416 C C . TYR A 1 179 ? 16.844 10.062 -16.924 1.00 82.38 179 TYR A C 1
ATOM 1418 O O . TYR A 1 179 ? 15.672 10.271 -16.603 1.00 82.38 179 TYR A O 1
ATOM 1426 N N . LEU A 1 180 ? 17.680 11.039 -17.266 1.00 83.25 180 LEU A N 1
ATOM 1427 C CA . LEU A 1 180 ? 17.252 12.414 -17.490 1.00 83.25 180 LEU A CA 1
ATOM 1428 C C . LEU A 1 180 ? 17.261 12.676 -18.991 1.00 83.25 180 LEU A C 1
ATOM 1430 O O . LEU A 1 180 ? 18.308 12.604 -19.630 1.00 83.25 180 LEU A O 1
ATOM 1434 N N . TRP A 1 181 ? 16.097 13.004 -19.544 1.00 84.88 181 TRP A N 1
ATOM 1435 C CA . TRP A 1 181 ? 15.982 13.459 -20.925 1.00 84.88 181 TRP A CA 1
ATOM 1436 C C . TRP A 1 181 ? 15.953 14.983 -20.957 1.00 84.88 181 TRP A C 1
ATOM 1438 O O . TRP A 1 181 ? 15.103 15.610 -20.324 1.00 84.88 181 TRP A O 1
ATOM 1448 N N . ALA A 1 182 ? 16.876 15.576 -21.709 1.00 90.19 182 ALA A N 1
ATOM 1449 C CA . ALA A 1 182 ? 16.969 17.016 -21.910 1.00 90.19 182 ALA A CA 1
ATOM 1450 C C . ALA A 1 182 ? 17.054 17.325 -23.405 1.00 90.19 182 ALA A C 1
ATOM 1452 O O . ALA A 1 182 ? 17.705 16.602 -24.158 1.00 90.19 182 ALA A O 1
ATOM 1453 N N . ARG A 1 183 ? 16.421 18.418 -23.840 1.00 92.25 183 ARG A N 1
ATOM 1454 C CA . ARG A 1 183 ? 16.732 19.003 -25.152 1.00 92.25 183 ARG A CA 1
ATOM 1455 C C . ARG A 1 183 ? 18.125 19.618 -25.083 1.00 92.25 183 ARG A C 1
ATOM 1457 O O . ARG A 1 183 ? 18.460 20.196 -24.055 1.00 92.25 183 ARG A O 1
ATOM 1464 N N . THR A 1 184 ? 18.912 19.515 -26.144 1.00 92.44 184 THR A N 1
ATOM 1465 C CA . THR A 1 184 ? 20.219 20.173 -26.230 1.00 92.44 184 THR A CA 1
ATOM 1466 C C . THR A 1 184 ? 20.143 21.419 -27.111 1.00 92.44 184 THR A C 1
ATOM 1468 O O . THR A 1 184 ? 19.287 21.525 -27.991 1.00 92.44 184 THR A O 1
ATOM 1471 N N . ALA A 1 185 ? 21.015 22.388 -26.842 1.00 91.31 185 ALA A N 1
ATOM 1472 C CA . ALA A 1 185 ? 21.256 23.542 -27.701 1.00 91.31 185 ALA A CA 1
ATOM 1473 C C . ALA A 1 185 ? 22.768 23.729 -27.896 1.00 91.31 185 ALA A C 1
ATOM 1475 O O . ALA A 1 185 ? 23.536 23.413 -26.982 1.00 91.31 185 ALA A O 1
ATOM 1476 N N . PRO A 1 186 ? 23.225 24.238 -29.053 1.00 90.62 186 PRO A N 1
ATOM 1477 C CA . PRO A 1 186 ? 24.640 24.512 -29.258 1.00 90.62 186 PRO A CA 1
ATOM 1478 C C . PRO A 1 186 ? 25.122 25.591 -28.284 1.00 90.62 186 PRO A C 1
ATOM 1480 O O . PRO A 1 186 ? 24.417 26.560 -27.999 1.00 90.62 186 PRO A O 1
ATOM 1483 N N . CYS A 1 187 ? 26.345 25.428 -27.786 1.00 86.56 187 CYS A N 1
ATOM 1484 C CA . CYS A 1 187 ? 26.996 26.408 -26.935 1.00 86.56 187 CYS A CA 1
ATOM 1485 C C . CYS A 1 187 ? 27.041 27.773 -27.630 1.00 86.56 187 CYS A C 1
ATOM 1487 O O . CYS A 1 187 ? 27.505 27.883 -28.766 1.00 86.56 187 CYS A O 1
ATOM 1489 N N . SER A 1 188 ? 26.630 28.824 -26.917 1.00 83.50 188 SER A N 1
ATOM 1490 C CA . SER A 1 188 ? 26.644 30.199 -27.427 1.00 83.50 188 SER A CA 1
ATOM 1491 C C . SER A 1 188 ? 28.046 30.697 -27.796 1.00 83.50 188 SER A C 1
ATOM 1493 O O . SER A 1 188 ? 28.163 31.680 -28.520 1.00 83.50 188 SER A O 1
ATOM 1495 N N . ASN A 1 189 ? 29.108 30.044 -27.306 1.00 85.69 189 ASN A N 1
ATOM 1496 C CA . ASN A 1 189 ? 30.480 30.322 -27.714 1.00 85.69 189 ASN A CA 1
ATOM 1497 C C . ASN A 1 189 ? 30.788 29.627 -29.064 1.00 85.69 189 ASN A C 1
ATOM 1499 O O . ASN A 1 189 ? 30.901 28.393 -29.090 1.00 85.69 189 ASN A O 1
ATOM 1503 N N . PRO A 1 190 ? 31.010 30.383 -30.162 1.00 81.81 190 PRO A N 1
ATOM 1504 C CA . PRO A 1 190 ? 31.234 29.832 -31.506 1.00 81.81 190 PRO A CA 1
ATOM 1505 C C . PRO A 1 190 ? 32.466 28.925 -31.628 1.00 81.81 190 PRO A C 1
ATOM 1507 O O . PRO A 1 190 ? 32.545 28.114 -32.556 1.00 81.81 190 PRO A O 1
ATOM 1510 N N . SER A 1 191 ? 33.413 29.063 -30.697 1.00 87.06 191 SER A N 1
ATOM 1511 C CA . SER A 1 191 ? 34.647 28.276 -30.620 1.00 87.06 191 SER A CA 1
ATOM 1512 C C . SER A 1 191 ? 34.465 26.946 -29.880 1.00 87.06 191 SER A C 1
ATOM 1514 O O . SER A 1 191 ? 35.244 26.026 -30.092 1.00 87.06 191 SER A O 1
ATOM 1516 N N . CYS A 1 192 ? 33.457 26.835 -29.005 1.00 86.25 192 CYS A N 1
ATOM 1517 C CA . CYS A 1 192 ? 33.208 25.637 -28.196 1.00 86.25 192 CYS A CA 1
ATOM 1518 C C . CYS A 1 192 ? 32.328 24.624 -28.937 1.00 86.25 192 CYS A C 1
ATOM 1520 O O . CYS A 1 192 ? 32.658 23.443 -28.963 1.00 86.25 192 CYS A O 1
ATOM 1522 N N . ARG A 1 193 ? 31.213 25.085 -29.532 1.00 82.31 193 ARG A N 1
ATOM 1523 C CA . ARG A 1 193 ? 30.230 24.276 -30.292 1.00 82.31 193 ARG A CA 1
ATOM 1524 C C . ARG A 1 193 ? 29.700 23.013 -29.591 1.00 82.31 193 ARG A C 1
ATOM 1526 O O . ARG A 1 193 ? 29.066 22.191 -30.241 1.00 82.31 193 ARG A O 1
ATOM 1533 N N . ALA A 1 194 ? 29.922 22.857 -28.287 1.00 88.31 194 ALA A N 1
ATOM 1534 C CA . ALA A 1 194 ? 29.409 21.724 -27.527 1.00 88.31 194 ALA A CA 1
ATOM 1535 C C . ALA A 1 194 ? 27.878 21.764 -27.439 1.00 88.31 194 ALA A C 1
ATOM 1537 O O . ALA A 1 194 ? 27.279 22.840 -27.422 1.00 88.31 194 ALA A O 1
ATOM 1538 N N . GLU A 1 195 ? 27.246 20.600 -27.333 1.00 89.81 195 GLU A N 1
ATOM 1539 C CA . GLU A 1 195 ? 25.820 20.502 -27.041 1.00 89.81 195 GLU A CA 1
ATOM 1540 C C . GLU A 1 195 ? 25.571 20.661 -25.538 1.00 89.81 195 GLU A C 1
ATOM 1542 O O . GLU A 1 195 ? 26.075 19.891 -24.721 1.00 89.81 195 GLU A O 1
ATOM 1547 N N . ILE A 1 196 ? 24.791 21.674 -25.162 1.00 89.38 196 ILE A N 1
ATOM 1548 C CA . ILE A 1 196 ? 24.453 21.969 -23.770 1.00 89.38 196 ILE A CA 1
ATOM 1549 C C . ILE A 1 196 ? 23.037 21.459 -23.484 1.00 89.38 196 ILE A C 1
ATOM 1551 O O . ILE A 1 196 ? 22.100 21.882 -24.169 1.00 89.38 196 ILE A O 1
ATOM 1555 N N . PRO A 1 197 ? 22.834 20.597 -22.470 1.00 90.06 197 PRO A N 1
ATOM 1556 C CA . PRO A 1 197 ? 21.502 20.168 -22.074 1.00 90.06 197 PRO A CA 1
ATOM 1557 C C . PRO A 1 197 ? 20.733 21.327 -21.427 1.00 90.06 197 PRO A C 1
ATOM 1559 O O . PRO A 1 197 ? 21.192 21.958 -20.475 1.00 90.06 197 PRO A O 1
ATOM 1562 N N . LEU A 1 198 ? 19.524 21.579 -21.919 1.00 89.62 198 LEU A N 1
ATOM 1563 C CA . LEU A 1 198 ? 18.595 22.589 -21.421 1.00 89.62 198 LEU A CA 1
ATOM 1564 C C . LEU A 1 198 ? 17.887 22.079 -20.160 1.00 89.62 198 LEU A C 1
ATOM 1566 O O . LEU A 1 198 ? 16.707 21.728 -20.170 1.00 89.62 198 LEU A O 1
ATOM 1570 N N . LEU A 1 199 ? 18.639 22.012 -19.066 1.00 87.38 199 LEU A N 1
ATOM 1571 C CA . LEU A 1 199 ? 18.154 21.647 -17.738 1.00 87.38 199 LEU A CA 1
ATOM 1572 C C . LEU A 1 199 ? 18.079 22.888 -16.844 1.00 87.38 199 LEU A C 1
ATOM 1574 O O . LEU A 1 199 ? 18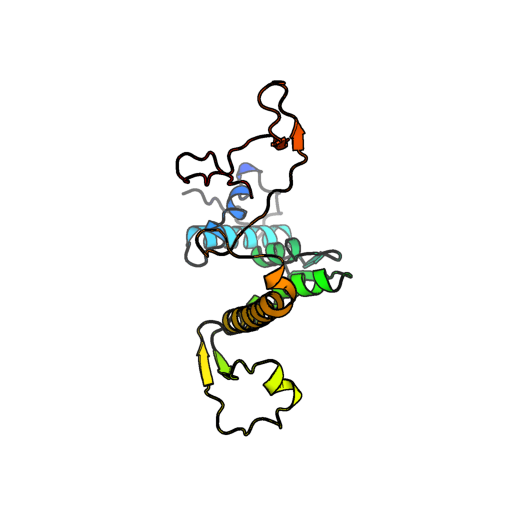.927 23.772 -16.915 1.00 87.38 199 LEU A O 1
ATOM 1578 N N . ARG A 1 200 ? 17.098 22.931 -15.931 1.00 82.12 200 ARG A N 1
ATOM 1579 C CA . ARG A 1 200 ? 17.014 23.991 -14.906 1.00 82.12 200 ARG A CA 1
ATOM 1580 C C . ARG A 1 200 ? 18.217 23.973 -13.949 1.00 82.12 200 ARG A C 1
ATOM 1582 O O . ARG A 1 200 ? 18.566 25.003 -13.386 1.00 82.12 200 ARG A O 1
ATOM 1589 N N . SER A 1 201 ? 18.807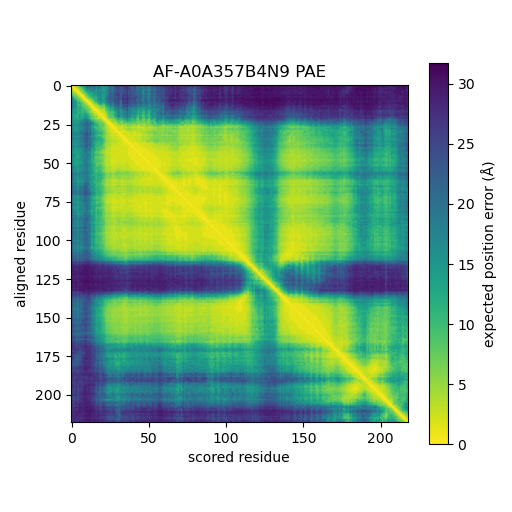 22.800 -13.727 1.00 81.50 201 SER A N 1
ATOM 1590 C CA . SER A 1 201 ? 19.955 22.570 -12.847 1.00 81.50 201 SER A CA 1
ATOM 1591 C C . SER A 1 201 ? 20.728 21.345 -13.332 1.00 81.50 201 SER A C 1
ATOM 1593 O O . SER A 1 201 ? 20.114 20.357 -13.732 1.00 81.50 201 SER A O 1
ATOM 1595 N N . LEU A 1 202 ? 22.059 21.396 -13.252 1.00 79.62 202 LEU A N 1
ATOM 1596 C CA . LEU A 1 202 ? 22.942 20.245 -13.494 1.00 79.62 202 LEU A CA 1
ATOM 1597 C C . LEU A 1 202 ? 23.198 19.417 -12.221 1.00 79.62 202 LEU A C 1
ATOM 1599 O O . LEU A 1 202 ? 23.866 18.388 -12.273 1.00 79.62 202 LEU A O 1
ATOM 1603 N N . LEU A 1 203 ? 22.674 19.862 -11.076 1.00 79.50 203 LEU A N 1
ATOM 1604 C CA . LEU A 1 203 ? 22.758 19.146 -9.807 1.00 79.50 203 LEU A CA 1
ATOM 1605 C C . LEU A 1 203 ? 21.589 18.168 -9.680 1.00 79.50 203 LEU A C 1
ATOM 1607 O O . LEU A 1 203 ? 20.433 18.597 -9.668 1.00 79.50 203 LEU A O 1
ATOM 1611 N N . VAL A 1 204 ? 21.896 16.879 -9.512 1.00 74.12 204 VAL A N 1
ATOM 1612 C CA . VAL A 1 204 ? 20.901 15.831 -9.216 1.00 74.12 204 VAL A CA 1
ATOM 1613 C C . VAL A 1 204 ? 20.427 15.918 -7.761 1.00 74.12 204 VAL A C 1
ATOM 1615 O O . VAL A 1 204 ? 19.245 15.735 -7.474 1.00 74.12 204 VAL A O 1
ATOM 1618 N N . CYS A 1 205 ? 21.326 16.245 -6.826 1.00 74.00 205 CYS A N 1
ATOM 1619 C CA . CYS A 1 205 ? 20.995 16.492 -5.424 1.00 74.00 205 CYS A CA 1
ATOM 1620 C C . CYS A 1 205 ? 21.818 17.664 -4.876 1.00 74.00 205 CYS A C 1
ATOM 1622 O O . CYS A 1 205 ? 23.000 17.782 -5.179 1.00 74.00 205 CYS A O 1
ATOM 1624 N N . ASN A 1 206 ? 21.188 18.520 -4.068 1.00 67.38 206 ASN A N 1
ATOM 1625 C CA . ASN A 1 206 ? 21.827 19.667 -3.410 1.00 67.38 206 ASN A CA 1
ATOM 1626 C C . ASN A 1 206 ? 21.426 19.755 -1.920 1.00 67.38 206 ASN A C 1
ATOM 1628 O O . ASN A 1 206 ? 21.167 20.830 -1.384 1.00 67.38 206 ASN A O 1
ATOM 1632 N N . LYS A 1 207 ? 21.269 18.602 -1.254 1.00 75.06 207 LYS A N 1
ATOM 1633 C CA . LYS A 1 207 ? 21.047 18.537 0.200 1.00 75.06 207 LYS A CA 1
ATOM 1634 C C . LYS A 1 207 ? 22.388 18.302 0.893 1.00 75.06 207 LYS A C 1
ATOM 1636 O O . LYS A 1 207 ? 23.119 17.415 0.480 1.00 75.06 207 LYS A O 1
ATOM 1641 N N . LYS A 1 208 ? 22.670 19.056 1.964 1.00 67.81 208 LYS A N 1
ATOM 1642 C CA . LYS A 1 208 ? 23.955 19.022 2.694 1.00 67.81 208 LYS A CA 1
ATOM 1643 C C . LYS A 1 208 ? 24.358 17.625 3.197 1.00 67.81 208 LYS A C 1
ATOM 1645 O O . LYS A 1 208 ? 25.546 17.352 3.267 1.00 67.81 208 LYS A O 1
ATOM 1650 N N . ASP A 1 209 ? 23.385 16.746 3.447 1.00 66.19 209 ASP A N 1
ATOM 1651 C CA . ASP A 1 209 ? 23.608 15.403 4.011 1.00 66.19 209 ASP A CA 1
ATOM 1652 C C . ASP A 1 209 ? 23.448 14.262 2.986 1.00 66.19 209 ASP A C 1
ATOM 1654 O O . ASP A 1 209 ? 23.324 13.095 3.358 1.00 66.19 209 ASP A O 1
ATOM 1658 N N . LYS A 1 210 ? 23.378 14.578 1.686 1.00 56.97 210 LYS A N 1
ATOM 1659 C CA . LYS A 1 210 ? 23.327 13.576 0.611 1.00 56.97 210 LYS A CA 1
ATOM 1660 C C . LYS A 1 210 ? 24.305 13.964 -0.488 1.00 56.97 210 LYS A C 1
ATOM 1662 O O . LYS A 1 210 ? 24.100 14.977 -1.152 1.00 56.97 210 LYS A O 1
ATOM 1667 N N . GLU A 1 211 ? 25.335 13.147 -0.698 1.00 55.25 211 GLU A N 1
ATOM 1668 C CA . GLU A 1 211 ? 26.261 13.334 -1.816 1.00 55.25 211 GLU A CA 1
ATOM 1669 C C . GLU A 1 211 ? 25.481 13.304 -3.138 1.00 55.25 211 GLU A C 1
ATOM 1671 O O . GLU A 1 211 ? 24.810 12.327 -3.481 1.00 55.25 211 GLU A O 1
ATOM 1676 N N . GLY A 1 212 ? 25.499 14.428 -3.855 1.00 50.84 212 GLY A N 1
ATOM 1677 C CA . GLY A 1 212 ? 24.858 14.555 -5.153 1.00 50.84 212 GLY A CA 1
ATOM 1678 C C . GLY A 1 212 ? 25.716 13.898 -6.219 1.00 50.84 212 GLY A C 1
ATOM 1679 O O . GLY A 1 212 ? 26.811 14.372 -6.506 1.00 50.84 212 GLY A O 1
ATOM 1680 N N . GLY A 1 213 ? 25.211 12.825 -6.826 1.00 55.09 213 GLY A N 1
ATOM 1681 C CA . GLY A 1 213 ? 25.827 12.263 -8.024 1.00 55.09 213 GLY A CA 1
ATOM 1682 C C . GLY A 1 213 ? 25.918 13.321 -9.127 1.00 55.09 213 GLY A C 1
ATOM 1683 O O . GLY A 1 213 ? 24.972 14.081 -9.351 1.00 55.09 213 GLY A O 1
ATOM 1684 N N . SER A 1 214 ? 27.060 13.390 -9.808 1.00 50.69 214 SER A N 1
ATOM 1685 C CA . SER A 1 214 ? 27.234 14.232 -10.989 1.00 50.69 214 SER A CA 1
ATOM 1686 C C . SER A 1 214 ? 26.596 13.567 -12.213 1.00 50.69 214 SER A C 1
ATOM 1688 O O . SER A 1 214 ? 26.730 12.360 -12.438 1.00 50.69 214 SER A O 1
ATOM 1690 N N . CYS A 1 215 ? 25.881 14.357 -13.019 1.00 49.75 215 CYS A N 1
ATOM 1691 C CA . CYS A 1 215 ? 25.375 13.914 -14.315 1.00 49.75 215 CYS A CA 1
ATOM 1692 C C . CYS A 1 215 ? 26.563 13.619 -15.236 1.00 49.75 215 CYS A C 1
ATOM 1694 O O . CYS A 1 215 ? 27.295 14.533 -15.611 1.00 49.75 215 CYS A O 1
ATOM 1696 N N . HIS A 1 216 ? 26.745 12.358 -15.617 1.00 49.34 216 HIS A N 1
ATOM 1697 C CA . HIS A 1 216 ? 27.717 11.979 -16.634 1.00 49.34 216 HIS A CA 1
ATOM 1698 C C . HIS A 1 216 ? 26.983 11.827 -17.965 1.00 49.34 216 HIS A C 1
ATOM 1700 O O . HIS A 1 216 ? 26.057 11.025 -18.069 1.00 49.34 216 HIS A O 1
ATOM 1706 N N . GLY A 1 217 ? 27.381 12.617 -18.963 1.00 48.38 217 GLY A N 1
ATOM 1707 C CA . GLY A 1 217 ? 26.911 12.441 -20.335 1.00 48.38 217 GLY A CA 1
ATOM 1708 C C . GLY A 1 217 ? 27.384 11.103 -20.908 1.00 48.38 217 GLY A C 1
ATOM 1709 O O . GLY A 1 217 ? 28.469 10.613 -20.559 1.00 48.38 217 GLY A O 1
ATOM 1710 N N . TYR A 1 218 ? 26.545 10.517 -21.757 1.00 43.12 218 TYR A N 1
ATOM 1711 C CA . TYR A 1 218 ? 26.962 9.486 -22.702 1.00 43.12 218 TYR A CA 1
ATOM 1712 C C . TYR A 1 218 ? 27.515 10.154 -23.953 1.00 43.12 218 TYR A C 1
ATOM 1714 O O . TYR A 1 218 ? 26.915 11.171 -24.369 1.00 43.12 218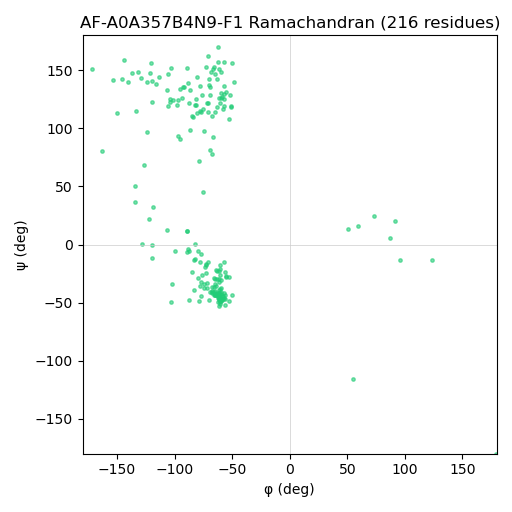 TYR A O 1
#

Secondary structure (DSSP, 8-state):
---------TTSPP-PPPGGGSPPHHHHS-GGGG-TT-HHHHHHHHHHHHHHHHHTTTSPPEEEETT-TTTHHHHHHHHTT-EEEE--SSHHHHHHHHHHHTHHHHH-S-EEEEE-----HHHHHH-PSPPGGG-EEEEES-HHHHHHHHHHHHHHHHHHHHHGGGSPPPTTS-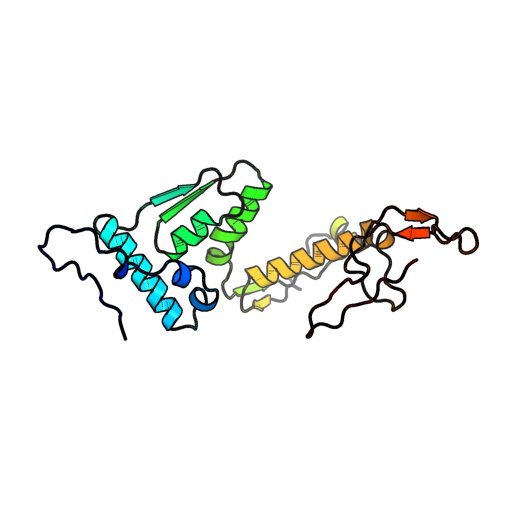---------EEE-SSTTT-PEEE--S-SBS---TTS---B----

Foldseek 3Di:
DDLPDPPPDPPDDDDDDDPVNDQDVVLQPDPLLVDPPRPVSVVSLVSLLCVCCSVVVNAHEEAEAADCQQQPVVLSSVSSPHHYDYHHPPPVSRVNNCVRHPCCVPFQAKDKDWDDDPDDPVCVVPDDPDDPPPTDIDIDRTRVVVVCVVVVVVVVVVCCVPCVVVFAADPVRHGDPDDDDFDWDFDPPPVPRDTDGPDPDQWPDDDPPDDTDGDDDD